Protein AF-A0A7S1NXD8-F1 (afdb_monomer_lite)

Secondary structure (DSSP, 8-state):
-HHHHHHHHHHHHHHHHHHHHHHHHHHHHHHHHHHHHHHHHHHHHHHHHHHHHHHHHHHHHHHHHHHHHHHHHHHHHHHHHHHHHHHHHHHHHSPPPSSTT--S--S-PEETTTTEET-SS-GGG-S-PEEEEEEE-HHHHHHHHHH---GGGS-TT-BTBS-EEEESSHHHHTTT--S--SEEEEEEE---SEEEESS--TT--HHHHHHTT-SEEEE-STT--EEEES-GGGEEEEEEEESS---

Structure (mmCIF, N/CA/C/O backbone):
data_AF-A0A7S1NXD8-F1
#
_entry.id   AF-A0A7S1NXD8-F1
#
loop_
_atom_site.group_PDB
_atom_site.id
_atom_site.type_symbol
_atom_site.label_atom_id
_atom_site.label_alt_id
_atom_site.label_comp_id
_atom_site.label_asym_id
_atom_site.label_entity_id
_atom_site.label_seq_id
_atom_site.pdbx_PDB_ins_code
_atom_site.Cartn_x
_atom_site.Cartn_y
_atom_site.Cartn_z
_atom_site.occupancy
_atom_site.B_iso_or_equiv
_atom_site.auth_seq_id
_atom_site.auth_comp_id
_atom_site.auth_asym_id
_atom_site.auth_atom_id
_atom_site.pdbx_PDB_model_num
ATOM 1 N N . GLY A 1 1 ? -65.903 4.782 116.916 1.00 65.19 1 GLY A N 1
ATOM 2 C CA . GLY A 1 1 ? -64.894 5.791 116.536 1.00 65.19 1 GLY A CA 1
ATOM 3 C C . GLY A 1 1 ? -63.742 5.164 115.777 1.00 65.19 1 GLY A C 1
ATOM 4 O O . GLY A 1 1 ? -63.694 5.280 114.562 1.00 65.19 1 GLY A O 1
ATOM 5 N N . LEU A 1 2 ? -62.854 4.448 116.474 1.00 63.75 2 LEU A N 1
ATOM 6 C CA . LEU A 1 2 ? -61.609 3.914 115.904 1.00 63.75 2 LEU A CA 1
ATOM 7 C C . LEU A 1 2 ? -61.787 2.912 114.746 1.00 63.75 2 LEU A C 1
ATOM 9 O O . LEU A 1 2 ? -61.058 2.988 113.765 1.00 63.75 2 LEU A O 1
ATOM 13 N N . GLN A 1 3 ? -62.764 2.002 114.832 1.00 67.06 3 GLN A N 1
ATOM 14 C CA . GLN A 1 3 ? -63.016 1.008 113.775 1.00 67.06 3 GLN A CA 1
ATOM 15 C C . GLN A 1 3 ? -63.368 1.653 112.427 1.00 67.06 3 GLN A C 1
ATOM 17 O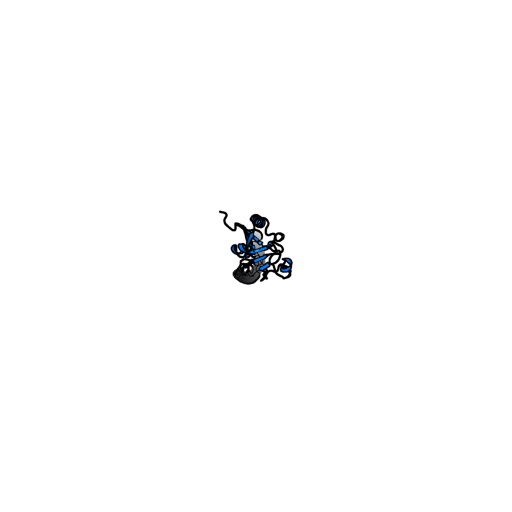 O . GLN A 1 3 ? -62.815 1.257 111.408 1.00 67.06 3 GLN A O 1
ATOM 22 N N . ASN A 1 4 ? -64.202 2.696 112.419 1.00 71.19 4 ASN A N 1
ATOM 23 C CA . ASN A 1 4 ? -64.551 3.402 111.181 1.00 71.19 4 ASN A CA 1
ATOM 24 C C . ASN A 1 4 ? -63.341 4.133 110.581 1.00 71.19 4 ASN A C 1
ATOM 26 O O . ASN A 1 4 ? -63.189 4.166 109.366 1.00 71.19 4 ASN A O 1
ATOM 30 N N . VAL A 1 5 ? -62.444 4.666 111.419 1.00 76.31 5 VAL A N 1
ATOM 31 C CA . VAL A 1 5 ? -61.204 5.307 110.953 1.00 76.31 5 VAL A CA 1
ATOM 32 C C . VAL A 1 5 ? -60.262 4.282 110.319 1.00 76.31 5 VAL A C 1
ATOM 34 O O . VAL A 1 5 ? -59.695 4.556 109.266 1.00 76.31 5 VAL A O 1
ATOM 37 N N . LEU A 1 6 ? -60.119 3.094 110.915 1.00 70.44 6 LEU A N 1
ATOM 38 C CA . LEU A 1 6 ? -59.272 2.026 110.376 1.00 70.44 6 LEU A CA 1
ATOM 39 C C . LEU A 1 6 ? -59.810 1.466 109.053 1.00 70.44 6 LEU A C 1
ATOM 41 O O . LEU A 1 6 ? -59.032 1.285 108.119 1.00 70.44 6 LEU A O 1
ATOM 45 N N . VAL A 1 7 ? -61.126 1.258 108.944 1.00 76.06 7 VAL A N 1
ATOM 46 C CA . VAL A 1 7 ? -61.763 0.794 107.699 1.00 76.06 7 VAL A CA 1
ATOM 47 C C . VAL A 1 7 ? -61.619 1.835 106.587 1.00 76.06 7 VAL A C 1
ATOM 49 O O . VAL A 1 7 ? -61.194 1.484 105.489 1.00 76.06 7 VAL A O 1
ATOM 52 N N . SER A 1 8 ? -61.869 3.120 106.863 1.00 78.12 8 SER A N 1
ATOM 53 C CA . SER A 1 8 ? -61.671 4.182 105.865 1.00 78.12 8 SER A CA 1
ATOM 54 C C . SER A 1 8 ? -60.214 4.299 105.407 1.00 78.12 8 SER A C 1
ATOM 56 O O . SER A 1 8 ? -59.964 4.528 104.227 1.00 78.12 8 SER A O 1
ATOM 58 N N . ARG A 1 9 ? -59.240 4.102 106.305 1.00 75.06 9 ARG A N 1
ATOM 59 C CA . ARG A 1 9 ? -57.810 4.138 105.953 1.00 75.06 9 ARG A CA 1
ATOM 60 C C . ARG A 1 9 ? -57.392 2.930 105.113 1.00 75.06 9 ARG A C 1
ATOM 62 O O . ARG A 1 9 ? -56.646 3.098 104.157 1.00 75.06 9 ARG A O 1
ATOM 69 N N . ALA A 1 10 ? -57.899 1.738 105.429 1.00 70.50 10 ALA A N 1
ATOM 70 C CA . ALA A 1 10 ? -57.655 0.533 104.638 1.00 70.50 10 ALA A CA 1
ATOM 71 C C . ALA A 1 10 ? -58.259 0.639 103.227 1.00 70.50 10 ALA A C 1
ATOM 73 O O . ALA A 1 10 ? -57.609 0.262 102.256 1.00 70.50 10 ALA A O 1
ATOM 74 N N . LEU A 1 11 ? -59.463 1.210 103.102 1.00 78.81 11 LEU A N 1
ATOM 75 C CA . LEU A 1 11 ? -60.098 1.480 101.808 1.00 78.81 11 LEU A CA 1
ATOM 76 C C . LEU A 1 11 ? -59.333 2.525 100.983 1.00 78.81 11 LEU A C 1
ATOM 78 O O . LEU A 1 11 ? -59.185 2.340 99.779 1.00 78.81 11 LEU A O 1
ATOM 82 N N . ALA A 1 12 ? -58.812 3.583 101.612 1.00 75.06 12 ALA A N 1
ATOM 83 C CA . ALA A 1 12 ? -57.986 4.582 100.932 1.00 75.06 12 ALA A CA 1
ATOM 84 C C . ALA A 1 12 ? -56.667 3.983 100.412 1.00 75.06 12 ALA A C 1
ATOM 86 O O . ALA A 1 12 ? -56.329 4.183 99.251 1.00 75.06 12 ALA A O 1
ATOM 87 N N . VAL A 1 13 ? -55.978 3.171 101.224 1.00 72.38 13 VAL A N 1
ATOM 88 C CA . VAL A 1 13 ? -54.748 2.473 100.805 1.00 72.38 13 VAL A CA 1
ATOM 89 C C . VAL A 1 13 ? -55.029 1.476 99.676 1.00 72.38 13 VAL A C 1
ATOM 91 O O . VAL A 1 13 ? -54.261 1.415 98.724 1.00 72.38 13 VAL A O 1
ATOM 94 N N . ALA A 1 14 ? -56.137 0.727 99.741 1.00 71.88 14 ALA A N 1
ATOM 95 C CA . ALA A 1 14 ? -56.536 -0.197 98.675 1.00 71.88 14 ALA A CA 1
ATOM 96 C C . ALA A 1 14 ? -56.917 0.523 97.366 1.00 71.88 14 ALA A C 1
ATOM 98 O O . ALA A 1 14 ? -56.692 -0.001 96.275 1.00 71.88 14 ALA A O 1
ATOM 99 N N . ALA A 1 15 ? -57.498 1.723 97.456 1.00 76.31 15 ALA A N 1
ATOM 100 C CA . ALA A 1 15 ? -57.774 2.563 96.295 1.00 76.31 15 ALA A CA 1
ATOM 101 C C . ALA A 1 15 ? -56.477 3.122 95.686 1.00 76.31 15 ALA A C 1
ATOM 103 O O . ALA A 1 15 ? -56.313 3.059 94.470 1.00 76.31 15 ALA A O 1
ATOM 104 N N . GLU A 1 16 ? -55.539 3.591 96.516 1.00 75.56 16 GLU A N 1
ATOM 105 C CA . GLU A 1 16 ? -54.223 4.072 96.077 1.00 75.56 16 GLU A CA 1
ATOM 106 C C . GLU A 1 16 ? -53.393 2.966 95.409 1.00 75.56 16 GLU A C 1
ATOM 108 O O . GLU A 1 16 ? -52.820 3.203 94.347 1.00 75.56 16 GLU A O 1
ATOM 113 N N . THR A 1 17 ? -53.364 1.741 95.954 1.00 74.44 17 THR A N 1
ATOM 114 C CA . THR A 1 17 ? -52.643 0.618 95.326 1.00 74.44 17 THR A CA 1
ATOM 115 C C . THR A 1 17 ? -53.265 0.191 93.999 1.00 74.44 17 THR A C 1
ATOM 117 O O . THR A 1 17 ? -52.534 -0.014 93.033 1.00 74.44 17 THR A O 1
ATOM 120 N N . ASN A 1 18 ? -54.597 0.121 93.903 1.00 82.94 18 ASN A N 1
ATOM 121 C CA . ASN A 1 18 ? -55.283 -0.145 92.632 1.00 82.94 18 ASN A CA 1
ATOM 122 C C . ASN A 1 18 ? -55.048 0.965 91.598 1.00 82.94 18 ASN A C 1
ATOM 124 O O . ASN A 1 18 ? -54.989 0.700 90.397 1.00 82.94 18 ASN A O 1
ATOM 128 N N . GLN A 1 19 ? -54.939 2.218 92.038 1.00 83.12 19 GLN A N 1
ATOM 129 C CA . GLN A 1 19 ? -54.655 3.339 91.150 1.00 83.12 19 GLN A CA 1
ATOM 130 C C . GLN A 1 19 ? -53.214 3.275 90.621 1.00 83.12 19 GLN A C 1
ATOM 132 O O . GLN A 1 19 ? -53.010 3.406 89.415 1.00 83.12 19 GLN A O 1
ATOM 137 N N . LEU A 1 20 ? -52.242 2.952 91.484 1.00 81.88 20 LEU A N 1
ATOM 138 C CA . LEU A 1 20 ? -50.842 2.744 91.099 1.00 81.88 20 LEU A CA 1
ATOM 139 C C . LEU A 1 20 ? -50.671 1.586 90.098 1.00 81.88 20 LEU A C 1
ATOM 141 O O . LEU A 1 20 ? -49.886 1.689 89.152 1.00 81.88 20 LEU A O 1
ATOM 145 N N . ASP A 1 21 ? -51.415 0.494 90.289 1.00 87.62 21 ASP A N 1
ATOM 146 C CA . ASP A 1 21 ? -51.390 -0.678 89.405 1.00 87.62 21 ASP A CA 1
ATOM 147 C C . ASP A 1 21 ? -51.964 -0.347 88.014 1.00 87.62 21 ASP A C 1
ATOM 149 O O . ASP A 1 21 ? -51.365 -0.658 86.980 1.00 87.62 21 ASP A O 1
ATOM 153 N N . ASN A 1 22 ? -53.066 0.412 87.970 1.00 90.19 22 ASN A N 1
ATOM 154 C CA . ASN A 1 22 ? -53.648 0.903 86.718 1.00 90.19 22 ASN A CA 1
ATOM 155 C C . ASN A 1 22 ? -52.724 1.872 85.964 1.00 90.19 22 ASN A C 1
ATOM 157 O O . ASN A 1 22 ? -52.616 1.789 84.736 1.00 90.19 22 ASN A O 1
ATOM 161 N N . ASP A 1 23 ? -52.048 2.780 86.670 1.00 91.75 23 ASP A N 1
ATOM 162 C CA . ASP A 1 23 ? -51.107 3.718 86.053 1.00 91.75 23 ASP A CA 1
ATOM 163 C C . ASP A 1 23 ? -49.863 2.994 85.518 1.00 91.75 23 ASP A C 1
ATOM 165 O O . ASP A 1 23 ? -49.409 3.278 84.405 1.00 91.75 23 ASP A O 1
ATOM 169 N N . THR A 1 24 ? -49.372 1.988 86.247 1.00 91.62 24 THR A N 1
ATOM 170 C CA . THR A 1 24 ? -48.268 1.125 85.799 1.00 91.62 24 THR A CA 1
ATOM 171 C C . THR A 1 24 ? -48.655 0.338 84.544 1.00 91.62 24 THR A C 1
ATOM 173 O O . THR A 1 24 ? -47.908 0.339 83.562 1.00 91.62 24 THR A O 1
ATOM 176 N N . MET A 1 25 ? -49.847 -0.270 84.515 1.00 91.81 25 MET A N 1
ATOM 177 C CA . MET A 1 25 ? -50.352 -0.953 83.319 1.00 91.81 25 MET A CA 1
ATOM 178 C C . MET A 1 25 ? -50.482 -0.012 82.117 1.00 91.81 25 MET A C 1
ATOM 180 O O . MET A 1 25 ? -50.071 -0.373 81.013 1.00 91.81 25 MET A O 1
ATOM 184 N N . ARG A 1 26 ? -51.018 1.202 82.304 1.00 94.06 26 ARG A N 1
ATOM 185 C CA . ARG A 1 26 ? -51.125 2.201 81.224 1.00 94.06 26 ARG A CA 1
ATOM 186 C C . ARG A 1 26 ? -49.756 2.618 80.696 1.00 94.06 26 ARG A C 1
ATOM 188 O O . ARG A 1 26 ? -49.583 2.733 79.482 1.00 94.06 26 ARG A O 1
ATOM 195 N N . ALA A 1 27 ? -48.779 2.821 81.581 1.00 93.19 27 ALA A N 1
ATOM 196 C CA . ALA A 1 27 ? -47.413 3.156 81.193 1.00 93.19 27 ALA A CA 1
ATOM 197 C C . ALA A 1 27 ? -46.766 2.033 80.366 1.00 93.19 27 ALA A C 1
ATOM 199 O O . ALA A 1 27 ? -46.180 2.307 79.316 1.00 93.19 27 ALA A O 1
ATOM 200 N N . LEU A 1 28 ? -46.934 0.775 80.786 1.00 93.06 28 LEU A N 1
ATOM 201 C CA . LEU A 1 28 ? -46.461 -0.398 80.046 1.00 93.06 28 LEU A CA 1
ATOM 202 C C . LEU A 1 28 ? -47.149 -0.536 78.681 1.00 93.06 28 LEU A C 1
ATOM 204 O O . LEU A 1 28 ? -46.469 -0.746 77.678 1.00 93.06 28 LEU A O 1
ATOM 208 N N . GLN A 1 29 ? -48.472 -0.355 78.609 1.00 94.31 29 GLN A N 1
ATOM 209 C CA . GLN A 1 29 ? -49.211 -0.364 77.340 1.00 94.31 29 GLN A CA 1
ATOM 210 C C . GLN A 1 29 ? -48.705 0.718 76.379 1.00 94.31 29 GLN A C 1
ATOM 212 O O . GLN A 1 29 ? -48.497 0.446 75.197 1.00 94.31 29 GLN A O 1
ATOM 217 N N . LEU A 1 30 ? -48.459 1.934 76.873 1.00 95.06 30 LEU A N 1
ATOM 218 C CA . LEU A 1 30 ? -47.928 3.023 76.056 1.00 95.06 30 LEU A CA 1
ATOM 219 C C . LEU A 1 30 ? -46.493 2.747 75.584 1.00 95.06 30 LEU A C 1
ATOM 221 O O . LEU A 1 30 ? -46.162 3.050 74.437 1.00 95.06 30 LEU A O 1
ATOM 225 N N . ALA A 1 31 ? -45.641 2.183 76.443 1.00 93.50 31 ALA A N 1
ATOM 226 C CA . ALA A 1 31 ? -44.281 1.792 76.079 1.00 93.50 31 ALA A CA 1
ATOM 227 C C . ALA A 1 31 ? -44.285 0.715 74.983 1.00 93.50 31 ALA A C 1
ATOM 229 O O . ALA A 1 31 ? -43.616 0.885 73.964 1.00 93.50 31 ALA A O 1
ATOM 230 N N . LEU A 1 32 ? -45.118 -0.320 75.138 1.00 93.81 32 LEU A N 1
ATOM 231 C CA . LEU A 1 32 ? -45.276 -1.388 74.152 1.00 93.81 32 LEU A CA 1
ATOM 232 C C . LEU A 1 32 ? -45.797 -0.857 72.809 1.00 93.81 32 LEU A C 1
ATOM 234 O O . LEU A 1 32 ? -45.310 -1.261 71.755 1.00 93.81 32 LEU A O 1
ATOM 238 N N . LEU A 1 33 ? -46.751 0.082 72.822 1.00 94.62 33 LEU A N 1
ATOM 239 C CA . LEU A 1 33 ? -47.236 0.733 71.600 1.00 94.62 33 LEU A CA 1
ATOM 240 C C . LEU A 1 33 ? -46.134 1.538 70.903 1.00 94.62 33 LEU A C 1
ATOM 242 O O . LEU A 1 33 ? -45.983 1.423 69.688 1.00 94.62 33 LEU A O 1
ATOM 246 N N . LYS A 1 34 ? -45.337 2.310 71.653 1.00 95.38 34 LYS A N 1
ATOM 247 C CA . LYS A 1 34 ? -44.200 3.067 71.099 1.00 95.38 34 LYS A CA 1
ATOM 248 C C . LYS A 1 34 ? -43.147 2.145 70.488 1.00 95.38 34 LYS A C 1
ATOM 250 O O . LYS A 1 34 ? -42.648 2.427 69.400 1.00 95.38 34 LYS A O 1
ATOM 255 N N . GLU A 1 35 ? -42.827 1.044 71.161 1.00 95.44 35 GLU A N 1
ATOM 256 C CA . GLU A 1 35 ? -41.887 0.045 70.655 1.00 95.44 35 GLU A CA 1
ATOM 257 C C . GLU A 1 35 ? -42.429 -0.640 69.394 1.00 95.44 35 GLU A C 1
ATOM 259 O O . GLU A 1 35 ? -41.738 -0.716 68.380 1.00 95.44 35 GLU A O 1
ATOM 264 N N . HIS A 1 36 ? -43.704 -1.037 69.398 1.00 93.19 36 HIS A N 1
ATOM 265 C CA . HIS A 1 36 ? -44.366 -1.613 68.231 1.00 93.19 36 HIS A CA 1
ATOM 266 C C . HIS A 1 36 ? -44.411 -0.635 67.044 1.00 93.19 36 HIS A C 1
ATOM 268 O O . HIS A 1 36 ? -44.157 -1.027 65.905 1.00 93.19 36 HIS A O 1
ATOM 274 N N . GLU A 1 37 ? -44.683 0.651 67.275 1.00 96.12 37 GLU A N 1
ATOM 275 C CA . GLU A 1 37 ? -44.600 1.680 66.234 1.00 96.12 37 GLU A CA 1
ATOM 276 C C . GLU A 1 37 ? -43.176 1.857 65.700 1.00 96.12 37 GLU A C 1
ATOM 278 O O . GLU A 1 37 ? -42.998 1.981 64.486 1.00 96.12 37 GLU A O 1
ATOM 283 N N . SER A 1 38 ? -42.171 1.835 66.579 1.00 95.75 38 SER A N 1
ATOM 284 C CA . SER A 1 38 ? -40.756 1.881 66.201 1.00 95.75 38 SER A CA 1
ATOM 285 C C . SER A 1 38 ? -40.381 0.694 65.310 1.00 95.75 38 SER A C 1
ATOM 287 O O . SER A 1 38 ? -39.890 0.888 64.196 1.00 95.75 38 SER A O 1
ATOM 289 N N . HIS A 1 39 ? -40.727 -0.530 65.722 1.00 94.44 39 HIS A N 1
ATOM 290 C CA . HIS A 1 39 ? -40.519 -1.735 64.919 1.00 94.44 39 HIS A CA 1
ATOM 291 C C . HIS A 1 39 ? -41.248 -1.658 63.578 1.00 94.44 39 HIS A C 1
ATOM 293 O O . HIS A 1 39 ? -40.660 -1.955 62.541 1.00 94.44 39 HIS A O 1
ATOM 299 N N . ARG A 1 40 ? -42.496 -1.170 63.541 1.00 96.31 40 ARG A N 1
ATOM 300 C CA . ARG A 1 40 ? -43.216 -0.972 62.272 1.00 96.31 40 ARG A CA 1
ATOM 301 C C . ARG A 1 40 ? -42.514 0.023 61.351 1.00 96.31 40 ARG A C 1
ATOM 303 O O . ARG A 1 40 ? -42.515 -0.197 60.140 1.00 96.31 40 ARG A O 1
ATOM 310 N N . ARG A 1 41 ? -41.929 1.103 61.882 1.00 97.69 41 ARG A N 1
ATOM 311 C CA . ARG A 1 41 ? -41.121 2.045 61.085 1.00 97.69 41 ARG A CA 1
ATOM 312 C C . ARG A 1 41 ? -39.870 1.361 60.541 1.00 97.69 41 ARG A C 1
ATOM 314 O O . ARG A 1 41 ? -39.625 1.456 59.343 1.00 97.69 41 ARG A O 1
ATOM 321 N N . GLN A 1 42 ? -39.152 0.610 61.374 1.00 97.56 42 GLN A N 1
ATOM 322 C CA . GLN A 1 42 ? -37.964 -0.134 60.955 1.00 97.56 42 GLN A CA 1
ATOM 323 C C . GLN A 1 42 ? -38.286 -1.185 59.881 1.00 97.56 42 GLN A C 1
ATOM 325 O O . GLN A 1 42 ? -37.575 -1.279 58.886 1.00 97.56 42 GLN A O 1
ATOM 330 N N . CYS A 1 43 ? -39.396 -1.918 60.011 1.00 96.56 43 CYS A N 1
ATOM 331 C CA . CYS A 1 43 ? -39.843 -2.869 58.991 1.00 96.56 43 CYS A CA 1
ATOM 332 C C . CYS A 1 43 ? -40.167 -2.186 57.655 1.00 96.56 43 CYS A C 1
ATOM 334 O O . CYS A 1 43 ? -39.842 -2.732 56.600 1.00 96.56 43 CYS A O 1
ATOM 336 N N . ARG A 1 44 ? -40.794 -1.000 57.674 1.00 98.00 44 ARG A N 1
ATOM 337 C CA . ARG A 1 44 ? -41.066 -0.227 56.447 1.00 98.00 44 ARG A CA 1
ATOM 338 C C . ARG A 1 44 ? -39.778 0.251 55.790 1.00 98.00 44 ARG A C 1
ATOM 340 O O . ARG A 1 44 ? -39.654 0.128 54.577 1.00 98.00 44 ARG A O 1
ATOM 347 N N . GLU A 1 45 ? -38.834 0.746 56.585 1.00 98.25 45 GLU A N 1
ATOM 348 C CA . GLU A 1 45 ? -37.534 1.201 56.095 1.00 98.25 45 GLU A CA 1
ATOM 349 C C . GLU A 1 45 ? -36.753 0.052 55.449 1.00 98.25 45 GLU A C 1
ATOM 351 O O . GLU A 1 45 ? -36.361 0.149 54.290 1.00 98.25 45 GLU A O 1
ATOM 356 N N . LEU A 1 46 ? -36.629 -1.088 56.135 1.00 98.00 46 LEU A N 1
ATOM 357 C CA . LEU A 1 46 ? -35.967 -2.275 55.586 1.00 98.00 46 LEU A CA 1
ATOM 358 C C . LEU A 1 46 ? -36.665 -2.804 54.326 1.00 98.00 46 LEU A C 1
ATOM 360 O O . LEU A 1 46 ? -35.996 -3.225 53.387 1.00 98.00 46 LEU A O 1
ATOM 364 N N . SER A 1 47 ? -38.000 -2.750 54.269 1.00 98.06 47 SER A N 1
ATOM 365 C CA . SER A 1 47 ? -38.748 -3.138 53.064 1.00 98.06 47 SER A CA 1
ATOM 366 C C . SER A 1 47 ? -38.458 -2.196 51.892 1.00 98.06 47 SER A C 1
ATOM 368 O O . SER A 1 47 ? -38.265 -2.656 50.770 1.00 98.06 47 SER A O 1
ATOM 370 N N . SER A 1 48 ? -38.379 -0.886 52.148 1.00 98.31 48 SER A N 1
ATOM 371 C CA . SER A 1 48 ? -38.001 0.118 51.147 1.00 98.31 48 SER A CA 1
ATOM 372 C C . SER A 1 48 ? -36.578 -0.114 50.629 1.00 98.31 48 SER A C 1
ATOM 374 O O . SER A 1 48 ? -36.355 -0.161 49.418 1.00 98.31 48 SER A O 1
ATOM 376 N N . GLN A 1 49 ? -35.627 -0.346 51.538 1.00 98.31 49 GLN A N 1
ATOM 377 C CA . GLN A 1 49 ? -34.234 -0.647 51.200 1.00 98.31 49 GLN A CA 1
ATOM 378 C C . GLN A 1 49 ? -34.108 -1.939 50.386 1.00 98.31 49 GLN A C 1
ATOM 380 O O . GLN A 1 49 ? -33.377 -1.970 49.398 1.00 98.31 49 GLN A O 1
ATOM 385 N N . LEU A 1 50 ? -34.855 -2.987 50.746 1.00 98.44 50 LEU A N 1
ATOM 386 C CA . LEU A 1 50 ? -34.875 -4.246 50.004 1.00 98.44 50 LEU A CA 1
ATOM 387 C C . LEU A 1 50 ? -35.397 -4.054 48.575 1.00 98.44 50 LEU A C 1
ATOM 389 O O . LEU A 1 50 ? -34.811 -4.577 47.630 1.00 98.44 50 LEU A O 1
ATOM 393 N N . GLU A 1 51 ? -36.469 -3.285 48.391 1.00 98.50 51 GLU A N 1
ATOM 394 C CA . GLU A 1 51 ? -36.995 -2.994 47.054 1.00 98.50 51 GLU A CA 1
ATOM 395 C C . GLU A 1 51 ? -36.033 -2.134 46.225 1.00 98.50 51 GLU A C 1
ATOM 397 O O . GLU A 1 51 ? -35.869 -2.368 45.025 1.00 98.50 51 GLU A O 1
ATOM 402 N N . GLN A 1 52 ? -35.334 -1.180 46.844 1.00 98.56 52 GLN A N 1
ATOM 403 C CA . GLN A 1 52 ? -34.281 -0.417 46.170 1.00 98.56 52 GLN A CA 1
ATOM 404 C C . GLN A 1 52 ? -33.102 -1.312 45.759 1.00 98.56 52 GLN A C 1
ATOM 406 O O . GLN A 1 52 ? -32.602 -1.191 44.636 1.00 98.56 52 GLN A O 1
ATOM 411 N N . ALA A 1 53 ? -32.687 -2.235 46.629 1.00 98.19 53 ALA A N 1
ATOM 412 C CA . ALA A 1 53 ? -31.627 -3.194 46.343 1.00 98.19 53 ALA A CA 1
ATOM 413 C C . ALA A 1 53 ? -31.998 -4.095 45.157 1.00 98.19 53 ALA A C 1
ATOM 415 O O . ALA A 1 53 ? -31.222 -4.181 44.211 1.00 98.19 53 ALA A O 1
ATOM 416 N N . LYS A 1 54 ? -33.218 -4.650 45.127 1.00 98.50 54 LYS A N 1
ATOM 417 C CA . LYS A 1 54 ? -33.718 -5.457 43.996 1.00 98.50 54 LYS A CA 1
ATOM 418 C C . LYS A 1 54 ? -33.741 -4.689 42.675 1.00 98.50 54 LYS A C 1
ATOM 420 O O . LYS A 1 54 ? -33.409 -5.236 41.627 1.00 98.50 54 LYS A O 1
ATOM 425 N N . ARG A 1 55 ? -34.132 -3.408 42.697 1.00 98.62 55 ARG A N 1
ATOM 426 C CA . ARG A 1 55 ? -34.088 -2.552 41.495 1.00 98.62 55 ARG A CA 1
ATOM 427 C C . ARG A 1 55 ? -32.661 -2.352 41.000 1.00 98.62 55 ARG A C 1
ATOM 429 O O . ARG A 1 55 ? -32.432 -2.348 39.796 1.00 98.62 55 ARG A O 1
ATOM 436 N N . THR A 1 56 ? -31.725 -2.187 41.930 1.00 98.38 56 THR A N 1
ATOM 437 C CA . THR A 1 56 ? -30.306 -1.997 41.617 1.00 98.38 56 THR A CA 1
ATOM 438 C C . THR A 1 56 ? -29.696 -3.282 41.068 1.00 98.38 56 THR A C 1
ATOM 440 O O . THR A 1 56 ? -29.017 -3.236 40.051 1.00 98.38 56 THR A O 1
ATOM 443 N N . GLU A 1 57 ? -29.994 -4.424 41.685 1.00 98.62 57 GLU A N 1
ATOM 444 C CA . GLU A 1 57 ? -29.593 -5.753 41.216 1.00 98.62 57 GLU A CA 1
ATOM 445 C C . GLU A 1 57 ? -30.073 -5.998 39.783 1.00 98.62 57 GLU A C 1
ATOM 447 O O . GLU A 1 57 ? -29.257 -6.257 38.903 1.00 98.62 57 GLU A O 1
ATOM 452 N N . LYS A 1 58 ? -31.367 -5.779 39.514 1.00 98.56 58 LYS A N 1
ATOM 453 C CA . LYS A 1 58 ? -31.918 -5.901 38.160 1.00 98.56 58 LYS A CA 1
ATOM 454 C C . LYS A 1 58 ? -31.205 -4.988 37.157 1.00 98.56 58 LYS A C 1
ATOM 456 O O . LYS A 1 58 ? -30.881 -5.420 36.058 1.00 98.56 58 LYS A O 1
ATOM 461 N N . HIS A 1 59 ? -30.947 -3.734 37.529 1.00 98.44 59 HIS A N 1
ATOM 462 C CA . HIS A 1 59 ? -30.246 -2.798 36.651 1.00 98.44 59 HIS A CA 1
ATOM 463 C C . HIS A 1 59 ? -28.817 -3.261 36.327 1.00 98.44 59 HIS A C 1
ATOM 465 O O . HIS A 1 59 ? -28.378 -3.145 35.184 1.00 98.44 59 HIS A O 1
ATOM 471 N N . LEU A 1 60 ? -28.099 -3.806 37.312 1.00 98.56 60 LEU A N 1
ATOM 472 C CA . LEU A 1 60 ?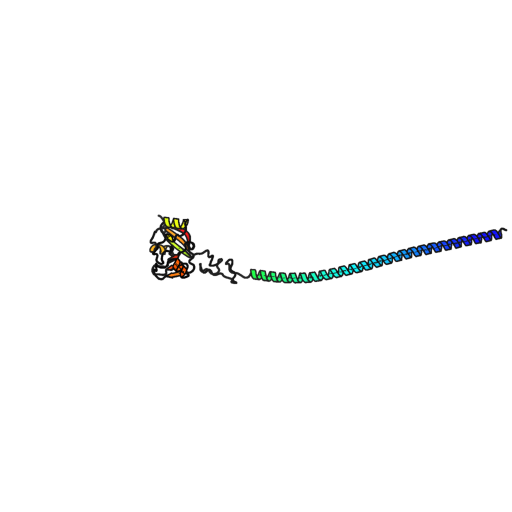 -26.760 -4.359 37.109 1.00 98.56 60 LEU A CA 1
ATOM 473 C C . LEU A 1 60 ? -26.788 -5.605 36.216 1.00 98.56 60 LEU A C 1
ATOM 475 O O . LEU A 1 60 ? -25.915 -5.744 35.360 1.00 98.56 60 LEU A O 1
ATOM 479 N N . ASP A 1 61 ? -27.789 -6.471 36.366 1.00 98.44 61 ASP A N 1
ATOM 480 C CA . ASP A 1 61 ? -27.979 -7.634 35.494 1.00 98.44 61 ASP A CA 1
ATOM 481 C C . ASP A 1 61 ? -28.240 -7.225 34.039 1.00 98.44 61 ASP A C 1
ATOM 483 O O . ASP A 1 61 ? -27.614 -7.775 33.127 1.00 98.44 61 ASP A O 1
ATOM 487 N N . ASP A 1 62 ? -29.090 -6.216 33.821 1.00 98.25 62 ASP A N 1
ATOM 488 C CA . ASP A 1 62 ? -29.350 -5.649 32.494 1.00 98.25 62 ASP A CA 1
ATOM 489 C C . ASP A 1 62 ? -28.044 -5.089 31.884 1.00 98.25 62 ASP A C 1
ATOM 491 O O . ASP A 1 62 ? -27.677 -5.420 30.755 1.00 98.25 62 ASP A O 1
ATOM 495 N N . MET A 1 63 ? -27.257 -4.332 32.661 1.00 98.62 63 MET A N 1
ATOM 496 C CA . MET A 1 63 ? -25.949 -3.830 32.213 1.00 98.62 63 MET A CA 1
ATOM 497 C C . MET A 1 63 ? -24.962 -4.959 31.875 1.00 98.62 63 MET A C 1
ATOM 499 O O . MET A 1 63 ? -24.219 -4.869 30.892 1.00 98.62 63 MET A O 1
ATOM 503 N N . LEU A 1 64 ? -24.916 -6.024 32.682 1.00 98.69 64 LEU A N 1
ATOM 504 C CA . LEU A 1 64 ? -24.059 -7.185 32.432 1.00 98.69 64 LEU A CA 1
ATOM 505 C C . LEU A 1 64 ? -24.464 -7.919 31.151 1.00 98.69 64 LEU A C 1
ATOM 507 O O . LEU A 1 64 ? -23.587 -8.397 30.424 1.00 98.69 64 LEU A O 1
ATOM 511 N N . HIS A 1 65 ? -25.762 -7.998 30.859 1.00 98.38 65 HIS A N 1
ATOM 512 C CA . HIS A 1 65 ? -26.268 -8.544 29.605 1.00 98.38 65 HIS A CA 1
ATOM 513 C C . HIS A 1 65 ? -25.769 -7.725 28.404 1.00 98.38 65 HIS A C 1
ATOM 515 O O . HIS A 1 65 ? -25.105 -8.279 27.523 1.00 98.38 65 HIS A O 1
ATOM 521 N N . ASP A 1 66 ? -25.934 -6.401 28.441 1.00 98.19 66 ASP A N 1
ATOM 522 C CA . ASP A 1 66 ? -25.470 -5.487 27.385 1.00 98.19 66 ASP A CA 1
ATOM 523 C C . ASP A 1 66 ? -23.949 -5.547 27.171 1.00 98.19 66 ASP A C 1
ATOM 525 O O . ASP A 1 66 ? -23.437 -5.432 26.052 1.00 98.19 66 ASP A O 1
ATOM 529 N N . HIS A 1 67 ? -23.175 -5.702 28.248 1.00 98.44 67 HIS A N 1
ATOM 530 C CA . HIS A 1 67 ? -21.727 -5.881 28.151 1.00 98.44 67 HIS A CA 1
ATOM 531 C C . HIS A 1 67 ? -21.346 -7.207 27.481 1.00 98.44 67 HIS A C 1
ATOM 533 O O . HIS A 1 67 ? -20.400 -7.235 26.690 1.00 98.44 67 HIS A O 1
ATOM 539 N N . ARG A 1 68 ? -22.078 -8.295 27.753 1.00 98.50 68 ARG A N 1
ATOM 540 C CA . ARG A 1 68 ? -21.847 -9.599 27.108 1.00 98.50 68 ARG A CA 1
ATOM 541 C C . ARG A 1 68 ? -22.149 -9.556 25.616 1.00 98.50 68 ARG A C 1
ATOM 543 O O . ARG A 1 68 ? -21.409 -10.163 24.844 1.00 98.50 68 ARG A O 1
ATOM 550 N N . ASP A 1 69 ? -23.191 -8.848 25.201 1.00 98.06 69 ASP A N 1
ATOM 551 C CA . ASP A 1 69 ? -23.530 -8.742 23.782 1.00 98.06 69 ASP A CA 1
ATOM 552 C C . ASP A 1 69 ? -22.522 -7.884 23.014 1.00 98.06 69 ASP A C 1
ATOM 554 O O . ASP A 1 69 ? -22.008 -8.328 21.983 1.00 98.06 69 ASP A O 1
ATOM 558 N N . ARG A 1 70 ? -22.086 -6.754 23.587 1.00 98.38 70 ARG A N 1
ATOM 559 C CA . ARG A 1 70 ? -20.965 -5.973 23.030 1.00 98.38 70 ARG A CA 1
ATOM 560 C C . ARG A 1 70 ? -19.674 -6.787 22.916 1.00 98.38 70 ARG A C 1
ATOM 562 O O . ARG A 1 70 ? -18.949 -6.659 21.932 1.00 98.38 70 ARG A O 1
ATOM 569 N N . ASP A 1 71 ? -19.369 -7.650 23.887 1.00 98.44 71 ASP A N 1
ATOM 570 C CA . ASP A 1 71 ? -18.198 -8.535 23.814 1.00 98.44 71 ASP A CA 1
ATOM 571 C C . ASP A 1 71 ? -18.304 -9.551 22.660 1.00 98.44 71 ASP A C 1
ATOM 573 O O . ASP A 1 71 ? -17.323 -9.790 21.949 1.00 98.44 71 ASP A O 1
ATOM 577 N N . LYS A 1 72 ? -19.497 -10.106 22.401 1.00 98.31 72 LYS A N 1
ATOM 578 C CA . LYS A 1 72 ? -19.730 -10.987 21.240 1.00 98.31 72 LYS A CA 1
ATOM 579 C C . LYS A 1 72 ? -19.507 -10.251 19.916 1.00 98.31 72 LYS A C 1
ATOM 581 O O . LYS A 1 72 ? -18.826 -10.790 19.037 1.00 98.31 72 LYS A O 1
ATOM 586 N N . GLU A 1 73 ? -20.032 -9.036 19.777 1.00 98.38 73 GLU A N 1
ATOM 587 C CA . GLU A 1 73 ? -19.851 -8.199 18.581 1.00 98.38 73 GLU A CA 1
ATOM 588 C C . GLU A 1 73 ? -18.379 -7.826 18.364 1.00 98.38 73 GLU A C 1
ATOM 590 O O . GLU A 1 73 ? -17.835 -7.982 17.264 1.00 98.38 73 GLU A O 1
ATOM 595 N N . ASN A 1 74 ? -17.684 -7.428 19.431 1.00 98.25 74 ASN A N 1
ATOM 596 C CA . ASN A 1 74 ? -16.255 -7.132 19.387 1.00 98.25 74 ASN A CA 1
ATOM 597 C C . ASN A 1 74 ? -15.439 -8.362 18.970 1.00 98.25 74 ASN A C 1
ATOM 599 O O . ASN A 1 74 ? -14.570 -8.267 18.101 1.00 98.25 74 ASN A O 1
ATOM 603 N N . LYS A 1 75 ? -15.746 -9.548 19.511 1.00 98.62 75 LYS A N 1
ATOM 604 C CA . LYS A 1 75 ? -15.103 -10.810 19.108 1.00 98.62 75 LYS A CA 1
ATOM 605 C C . LYS A 1 75 ? -15.343 -11.143 17.636 1.00 98.62 75 LYS A C 1
ATOM 607 O O . LYS A 1 75 ? -14.432 -11.635 16.966 1.00 98.62 75 LYS A O 1
ATOM 612 N N . ALA A 1 76 ? -16.539 -10.888 17.106 1.00 98.06 76 ALA A N 1
ATOM 613 C CA . ALA A 1 76 ? -16.821 -11.053 15.680 1.00 98.06 76 ALA A CA 1
ATOM 614 C C . ALA A 1 76 ? -15.982 -10.087 14.823 1.00 98.06 76 ALA A C 1
ATOM 616 O O . ALA A 1 76 ? -15.340 -10.518 13.862 1.00 98.06 76 ALA A O 1
ATOM 617 N N . THR A 1 77 ? -15.898 -8.821 15.231 1.00 98.25 77 THR A N 1
ATOM 618 C CA . THR A 1 77 ? -15.096 -7.790 14.558 1.00 98.25 77 THR A CA 1
ATOM 619 C C . THR A 1 77 ? -13.606 -8.139 14.554 1.00 98.25 77 THR A C 1
ATOM 621 O O . THR A 1 77 ? -12.966 -8.107 13.503 1.00 98.25 77 THR A O 1
ATOM 624 N N . ILE A 1 78 ? -13.055 -8.569 15.694 1.00 98.50 78 ILE A N 1
ATOM 625 C CA . ILE A 1 78 ? -11.652 -9.000 15.810 1.00 98.50 78 ILE A CA 1
ATOM 626 C C . ILE A 1 78 ? -11.353 -10.170 14.864 1.00 98.50 78 ILE A C 1
ATOM 628 O O . ILE A 1 78 ? -10.308 -10.176 14.212 1.00 98.50 78 ILE A O 1
ATOM 632 N N . ARG A 1 79 ? -12.259 -11.152 14.747 1.00 98.38 79 ARG A N 1
ATOM 633 C CA . ARG A 1 79 ? -12.095 -12.269 13.798 1.00 98.38 79 ARG A CA 1
ATOM 634 C C . ARG A 1 79 ? -12.051 -11.788 12.344 1.00 98.38 79 ARG A C 1
ATOM 636 O O . ARG A 1 79 ? -11.166 -12.210 11.606 1.00 98.38 79 ARG A O 1
ATOM 643 N N . SER A 1 80 ? -12.945 -10.877 11.959 1.00 98.06 80 SER A N 1
ATOM 644 C CA . SER A 1 80 ? -12.971 -10.286 10.611 1.00 98.06 80 SER A CA 1
ATOM 645 C C . SER A 1 80 ? -11.678 -9.525 10.286 1.00 98.06 80 SER A C 1
ATOM 647 O O . SER A 1 80 ? -11.058 -9.749 9.245 1.00 98.06 80 SER A O 1
ATOM 649 N N . LEU A 1 81 ? -11.204 -8.687 11.214 1.00 98.12 81 LEU A N 1
ATOM 650 C CA . LEU A 1 81 ? -9.957 -7.936 11.039 1.00 98.12 81 LEU A CA 1
ATOM 651 C C . LEU A 1 81 ? -8.739 -8.855 10.889 1.00 98.12 81 LEU A C 1
ATOM 653 O O . LEU A 1 81 ? -7.896 -8.607 10.030 1.00 98.12 81 LEU A O 1
ATOM 657 N N . ARG A 1 82 ? -8.663 -9.944 11.664 1.00 98.25 82 ARG A N 1
ATOM 658 C CA . ARG A 1 82 ? -7.588 -10.942 11.532 1.00 98.25 82 ARG A CA 1
ATOM 659 C C . ARG A 1 82 ? -7.571 -11.606 10.150 1.00 98.25 82 ARG A C 1
ATOM 661 O O . ARG A 1 82 ? -6.489 -11.766 9.595 1.00 98.25 82 ARG A O 1
ATOM 668 N N . SER A 1 83 ? -8.736 -11.929 9.577 1.00 97.31 83 SER A N 1
ATOM 669 C CA . SER A 1 83 ? -8.826 -12.468 8.205 1.00 97.31 83 SER A CA 1
ATOM 670 C C . SER A 1 83 ? -8.246 -11.492 7.181 1.00 97.31 83 SER A C 1
ATOM 672 O O . SER A 1 83 ? -7.377 -11.857 6.394 1.00 97.31 83 SER A O 1
ATOM 674 N N . ARG A 1 84 ? -8.644 -10.215 7.257 1.00 97.69 84 ARG A N 1
ATOM 675 C CA . ARG A 1 84 ? -8.157 -9.168 6.343 1.00 97.69 84 ARG A CA 1
ATOM 676 C C . ARG A 1 84 ? -6.653 -8.938 6.461 1.00 97.69 84 ARG A C 1
ATOM 678 O O . ARG A 1 84 ? -5.990 -8.736 5.450 1.00 97.69 84 ARG A O 1
ATOM 685 N N . ILE A 1 85 ? -6.107 -8.965 7.680 1.00 96.81 85 ILE A N 1
ATOM 686 C CA . ILE A 1 85 ? -4.655 -8.866 7.892 1.00 96.81 85 ILE A CA 1
ATOM 687 C C . ILE A 1 85 ? -3.944 -10.032 7.197 1.00 96.81 85 ILE A C 1
ATOM 689 O O . ILE A 1 85 ? -2.997 -9.794 6.453 1.00 96.81 85 ILE A O 1
ATOM 693 N N . SER A 1 86 ? -4.437 -11.263 7.359 1.00 96.38 86 SER A N 1
ATOM 694 C CA . SER A 1 86 ? -3.859 -12.442 6.700 1.00 96.38 86 SER A CA 1
ATOM 695 C C . SER A 1 8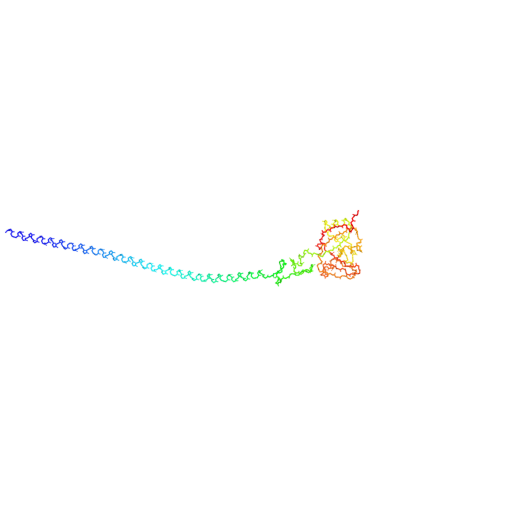6 ? -3.885 -12.334 5.171 1.00 96.38 86 SER A C 1
ATOM 697 O O . SER A 1 86 ? -2.902 -12.673 4.516 1.00 96.38 86 SER A O 1
ATOM 699 N N . GLU A 1 87 ? -4.983 -11.848 4.588 1.00 95.38 87 GLU A N 1
ATOM 700 C CA . GLU A 1 87 ? -5.102 -11.634 3.138 1.00 95.38 87 GLU A CA 1
ATOM 701 C C . GLU A 1 87 ? -4.096 -10.593 2.626 1.00 95.38 87 GLU A C 1
ATOM 703 O O . GLU A 1 87 ? -3.463 -10.789 1.586 1.00 95.38 87 GLU A O 1
ATOM 708 N N . LEU A 1 88 ? -3.913 -9.498 3.369 1.00 93.44 88 LEU A N 1
ATOM 709 C CA . LEU A 1 88 ? -2.950 -8.449 3.033 1.00 93.44 88 LEU A CA 1
ATOM 710 C C . LEU A 1 88 ? -1.501 -8.933 3.156 1.00 93.44 88 LEU A C 1
ATOM 712 O O . LEU A 1 88 ? -0.669 -8.601 2.310 1.00 93.44 88 LEU A O 1
ATOM 716 N N . GLU A 1 89 ? -1.188 -9.720 4.185 1.00 94.06 89 GLU A N 1
ATOM 717 C CA . GLU A 1 89 ? 0.134 -10.325 4.351 1.00 94.06 89 GLU A CA 1
ATOM 718 C C . GLU A 1 89 ? 0.459 -11.287 3.209 1.00 94.06 89 GLU A C 1
ATOM 720 O O . GLU A 1 89 ? 1.556 -11.223 2.651 1.00 94.06 89 GLU A O 1
ATOM 725 N N . GLU A 1 90 ? -0.498 -12.121 2.800 1.00 91.00 90 GLU A N 1
ATOM 726 C CA . GLU A 1 90 ? -0.323 -13.029 1.667 1.00 91.00 90 GLU A CA 1
ATOM 727 C C . GLU A 1 90 ? -0.141 -12.255 0.354 1.00 91.00 90 GLU A C 1
ATOM 729 O O . GLU A 1 90 ? 0.780 -12.529 -0.415 1.00 91.00 90 GLU A O 1
ATOM 734 N N . ALA A 1 91 ? -0.941 -11.210 0.122 1.00 84.12 91 ALA A N 1
ATOM 735 C CA . ALA A 1 91 ? -0.787 -10.336 -1.040 1.00 84.12 91 ALA A CA 1
ATOM 736 C C . ALA A 1 91 ? 0.579 -9.628 -1.083 1.00 84.12 91 ALA A C 1
ATOM 738 O O . ALA A 1 91 ? 1.102 -9.373 -2.170 1.00 84.12 91 ALA A O 1
ATOM 739 N N . ARG A 1 92 ? 1.169 -9.327 0.082 1.00 85.00 92 ARG A N 1
ATOM 740 C CA . ARG A 1 92 ? 2.517 -8.754 0.205 1.00 85.00 92 ARG A CA 1
ATOM 741 C C . ARG A 1 92 ? 3.622 -9.790 -0.021 1.00 85.00 92 ARG A C 1
ATOM 743 O O . ARG A 1 92 ? 4.690 -9.422 -0.501 1.00 85.00 92 ARG A O 1
ATOM 750 N N . ARG A 1 93 ? 3.386 -11.058 0.330 1.00 85.44 93 ARG A N 1
ATOM 751 C CA . ARG A 1 93 ? 4.324 -12.170 0.089 1.00 85.44 93 ARG A CA 1
ATOM 752 C C . ARG A 1 93 ? 4.367 -12.606 -1.369 1.00 85.44 93 ARG A C 1
ATOM 754 O O . ARG A 1 93 ? 5.386 -13.151 -1.789 1.00 85.44 93 ARG A O 1
ATOM 761 N N . ARG A 1 94 ? 3.299 -12.373 -2.140 1.00 82.25 94 ARG A N 1
ATOM 762 C CA . ARG A 1 94 ? 3.286 -12.681 -3.575 1.00 82.25 94 ARG A CA 1
ATOM 763 C C . ARG A 1 94 ? 4.444 -11.951 -4.267 1.00 82.25 94 ARG A C 1
ATOM 765 O O . ARG A 1 94 ? 4.501 -10.721 -4.196 1.00 82.25 94 ARG A O 1
ATOM 772 N N . PRO A 1 95 ? 5.368 -12.678 -4.921 1.00 82.94 95 PRO A N 1
ATOM 773 C CA . PRO A 1 95 ? 6.500 -12.061 -5.590 1.00 82.94 95 PRO A CA 1
ATOM 774 C C . PRO A 1 95 ? 5.986 -11.137 -6.693 1.00 82.94 95 PRO A C 1
ATOM 776 O O . PRO A 1 95 ? 5.352 -11.580 -7.647 1.00 82.94 95 PRO A O 1
ATOM 779 N N . ARG A 1 96 ? 6.252 -9.841 -6.547 1.00 88.44 96 ARG A N 1
ATOM 780 C CA . ARG A 1 96 ? 6.051 -8.846 -7.601 1.00 88.44 96 ARG A CA 1
ATOM 781 C C . ARG A 1 96 ? 7.377 -8.583 -8.287 1.00 88.44 96 ARG A C 1
ATOM 783 O O . ARG A 1 96 ? 8.437 -8.755 -7.685 1.00 88.44 96 ARG A O 1
ATOM 790 N N . CYS A 1 97 ? 7.316 -8.140 -9.534 1.00 92.62 97 CYS A N 1
ATOM 791 C CA . CYS A 1 97 ? 8.519 -7.755 -10.248 1.00 92.62 97 CYS A CA 1
ATOM 792 C C . CYS A 1 97 ? 9.283 -6.649 -9.510 1.00 92.62 97 CYS A C 1
ATOM 794 O O . CYS A 1 97 ? 8.691 -5.812 -8.825 1.00 92.62 97 CYS A O 1
ATOM 796 N N . LYS A 1 98 ? 10.599 -6.624 -9.704 1.00 91.44 98 LYS A N 1
ATOM 797 C CA . LYS A 1 98 ? 11.509 -5.693 -9.025 1.00 91.44 98 LYS A CA 1
ATOM 798 C C . LYS A 1 98 ? 11.375 -4.242 -9.494 1.00 91.44 98 LYS A C 1
ATOM 800 O O . LYS A 1 98 ? 11.848 -3.343 -8.807 1.00 91.44 98 LYS A O 1
ATOM 805 N N . ALA A 1 99 ? 10.765 -4.003 -10.656 1.00 92.31 99 ALA A N 1
ATOM 806 C CA . ALA A 1 99 ? 10.670 -2.666 -11.225 1.00 92.31 99 ALA A CA 1
ATOM 807 C C . ALA A 1 99 ? 9.755 -1.751 -10.385 1.00 92.31 99 ALA A C 1
ATOM 809 O O . ALA A 1 99 ? 8.574 -2.073 -10.208 1.00 92.31 99 ALA A O 1
ATOM 810 N N . PRO A 1 100 ? 10.251 -0.587 -9.921 1.00 90.06 100 PRO A N 1
ATOM 811 C CA . PRO A 1 100 ? 9.455 0.359 -9.158 1.00 90.06 100 PRO A CA 1
ATOM 812 C C . PRO A 1 100 ? 8.302 0.891 -10.011 1.00 90.06 100 PRO A C 1
ATOM 814 O O . PRO A 1 100 ? 8.425 1.057 -11.232 1.00 90.06 100 PRO A O 1
ATOM 817 N N . ASP A 1 101 ? 7.176 1.161 -9.353 1.00 88.81 101 ASP A N 1
ATOM 818 C CA . ASP A 1 101 ? 5.956 1.688 -9.972 1.00 88.81 101 ASP A CA 1
ATOM 819 C C . ASP A 1 101 ? 5.378 0.779 -11.081 1.00 88.81 101 ASP A C 1
ATOM 821 O O . ASP A 1 101 ? 4.732 1.250 -12.024 1.00 88.81 101 ASP A O 1
ATOM 825 N N . CYS A 1 102 ? 5.647 -0.532 -11.033 1.00 90.31 102 CYS A N 1
ATOM 826 C CA . CYS A 1 102 ? 5.005 -1.491 -11.923 1.00 90.31 102 CYS A CA 1
ATOM 827 C C . CYS A 1 102 ? 3.656 -1.939 -11.343 1.00 90.31 102 CYS A C 1
ATOM 829 O O . CYS A 1 102 ? 3.592 -2.646 -10.343 1.00 90.31 102 CYS A O 1
ATOM 831 N N . GLU A 1 103 ? 2.568 -1.528 -11.991 1.00 90.19 103 GLU A N 1
ATOM 832 C CA . GLU A 1 103 ? 1.194 -1.841 -11.565 1.00 90.19 103 GLU A CA 1
ATOM 833 C C . GLU A 1 103 ? 0.693 -3.205 -12.059 1.00 90.19 103 GLU A C 1
ATOM 835 O O . GLU A 1 103 ? -0.378 -3.660 -11.664 1.00 90.19 103 GLU A O 1
ATOM 840 N N . ARG A 1 104 ? 1.443 -3.856 -12.953 1.00 88.19 104 ARG A N 1
ATOM 841 C CA . ARG A 1 104 ? 1.039 -5.133 -13.543 1.00 88.19 104 ARG A CA 1
ATOM 842 C C . ARG A 1 104 ? 1.353 -6.282 -12.589 1.00 88.19 104 ARG A C 1
ATOM 844 O O . ARG A 1 104 ? 2.405 -6.301 -11.957 1.00 88.19 104 ARG A O 1
ATOM 851 N N . ASP A 1 105 ? 0.454 -7.259 -12.540 1.00 88.06 105 ASP A N 1
ATOM 852 C CA . ASP A 1 105 ? 0.640 -8.470 -11.743 1.00 88.06 105 ASP A CA 1
ATOM 853 C C . ASP A 1 105 ? 1.511 -9.478 -12.502 1.00 88.06 105 ASP A C 1
ATOM 855 O O . ASP A 1 105 ? 1.036 -10.243 -13.342 1.00 88.06 105 ASP A O 1
ATOM 859 N N . HIS A 1 106 ? 2.820 -9.408 -12.275 1.00 89.12 106 HIS A N 1
ATOM 860 C CA . HIS A 1 106 ? 3.785 -10.373 -12.785 1.00 89.12 106 HIS A CA 1
ATOM 861 C C . HIS A 1 106 ? 5.016 -10.446 -11.876 1.00 89.12 106 HIS A C 1
ATOM 863 O O . HIS A 1 106 ? 5.365 -9.492 -11.178 1.00 89.12 106 HIS A O 1
ATOM 869 N N . THR A 1 107 ? 5.706 -11.584 -11.914 1.00 93.12 107 THR A N 1
ATOM 870 C CA . THR A 1 107 ? 6.850 -11.879 -11.037 1.00 93.12 107 THR A CA 1
ATOM 871 C C . THR A 1 107 ? 8.178 -11.340 -11.566 1.00 93.12 107 THR A C 1
ATOM 873 O O . THR A 1 107 ? 9.084 -11.092 -10.782 1.00 93.12 107 THR A O 1
ATOM 876 N N . VAL A 1 108 ? 8.289 -11.112 -12.879 1.00 92.19 108 VAL A N 1
ATOM 877 C CA . VAL A 1 108 ? 9.524 -10.679 -13.558 1.00 92.19 108 VAL A CA 1
ATOM 878 C C . VAL A 1 108 ? 9.267 -9.462 -14.435 1.00 92.19 108 VAL A C 1
ATOM 880 O O . VAL A 1 108 ? 8.249 -9.409 -15.119 1.00 92.19 108 VAL A O 1
ATOM 883 N N . HIS A 1 109 ? 10.159 -8.469 -14.432 1.00 93.75 109 HIS A N 1
ATOM 884 C CA . HIS A 1 109 ? 10.052 -7.313 -15.334 1.00 93.75 109 HIS A CA 1
ATOM 885 C C . HIS A 1 109 ? 11.005 -7.463 -16.519 1.00 93.75 109 HIS A C 1
ATOM 887 O O . HIS A 1 109 ? 12.174 -7.776 -16.331 1.00 93.75 109 HIS A O 1
ATOM 893 N N . TYR A 1 110 ? 10.550 -7.195 -17.739 1.00 92.06 110 TYR A N 1
ATOM 894 C CA . TYR A 1 110 ? 11.420 -7.187 -18.917 1.00 92.06 110 TYR A CA 1
ATOM 895 C C . TYR A 1 110 ? 11.731 -5.750 -19.342 1.00 92.06 110 TYR A C 1
ATOM 897 O O . TYR A 1 110 ? 10.817 -4.939 -19.527 1.00 92.06 110 TYR A O 1
ATOM 905 N N . CYS A 1 111 ? 13.015 -5.432 -19.513 1.00 87.88 111 CYS A N 1
ATOM 906 C CA . CYS A 1 111 ? 13.443 -4.135 -20.023 1.00 87.88 111 CYS A CA 1
ATOM 907 C C . CYS A 1 111 ? 13.817 -4.223 -21.506 1.00 87.88 111 CYS A C 1
ATOM 909 O O . CYS A 1 111 ? 14.792 -4.869 -21.871 1.00 87.88 111 CYS A O 1
ATOM 911 N N . LYS A 1 112 ? 13.082 -3.513 -22.369 1.00 82.12 112 LYS A N 1
ATOM 912 C CA . LYS A 1 112 ? 13.336 -3.498 -23.820 1.00 82.12 112 LYS A CA 1
ATOM 913 C C . LYS A 1 112 ? 14.580 -2.697 -24.223 1.00 82.12 112 LYS A C 1
ATOM 915 O O . LYS A 1 112 ? 15.066 -2.882 -25.329 1.00 82.12 112 LYS A O 1
ATOM 920 N N . GLU A 1 113 ? 15.055 -1.790 -23.366 1.00 77.94 113 GLU A N 1
ATOM 921 C CA . GLU A 1 113 ? 16.217 -0.945 -23.679 1.00 77.94 113 GLU A CA 1
ATOM 922 C C . GLU A 1 113 ? 17.535 -1.700 -23.459 1.00 77.94 113 GLU A C 1
ATOM 924 O O . GLU A 1 113 ? 18.451 -1.569 -24.262 1.00 77.94 113 GLU A O 1
ATOM 929 N N . CYS A 1 114 ? 17.626 -2.517 -22.401 1.00 77.06 114 CYS A N 1
ATOM 930 C CA . CYS A 1 114 ? 18.824 -3.305 -22.087 1.00 77.06 114 CYS A CA 1
ATOM 931 C C . CYS A 1 114 ? 18.673 -4.811 -22.346 1.00 77.06 114 CYS A C 1
ATOM 933 O O . CYS A 1 114 ? 19.638 -5.553 -22.192 1.00 77.06 114 CYS A O 1
ATOM 935 N N . ASN A 1 115 ? 17.483 -5.257 -22.764 1.00 77.44 115 ASN A N 1
ATOM 936 C CA . ASN A 1 115 ? 17.149 -6.653 -23.057 1.00 77.44 115 ASN A CA 1
ATOM 937 C C . ASN A 1 115 ? 17.334 -7.614 -21.859 1.00 77.44 115 ASN A C 1
ATOM 939 O O . ASN A 1 115 ? 17.539 -8.815 -22.034 1.00 77.44 115 ASN A O 1
ATOM 943 N N . THR A 1 116 ? 17.261 -7.094 -20.629 1.00 78.69 116 THR A N 1
ATOM 944 C CA . THR A 1 116 ? 17.402 -7.887 -19.400 1.00 78.69 116 THR A CA 1
ATOM 945 C C . THR A 1 116 ? 16.048 -8.429 -18.944 1.00 78.69 116 THR A C 1
ATOM 947 O O . THR A 1 116 ? 15.054 -7.701 -18.855 1.00 78.69 116 THR A O 1
ATOM 950 N N . THR A 1 117 ? 16.022 -9.719 -18.605 1.00 86.50 117 THR A N 1
ATOM 951 C CA . THR A 1 117 ? 14.878 -10.368 -17.949 1.00 86.50 117 THR A CA 1
ATOM 952 C C . THR A 1 117 ? 14.996 -10.197 -16.436 1.00 86.50 117 THR A C 1
ATOM 954 O O . THR A 1 117 ? 16.088 -10.309 -15.890 1.00 86.50 117 THR A O 1
ATOM 957 N N . ASP A 1 118 ? 13.878 -9.917 -15.769 1.00 91.00 118 ASP A N 1
ATOM 958 C CA . ASP A 1 118 ? 13.796 -9.601 -14.335 1.00 91.00 118 ASP A CA 1
ATOM 959 C C . ASP A 1 118 ? 14.556 -8.328 -13.909 1.00 91.00 118 ASP A C 1
ATOM 961 O O . ASP A 1 118 ? 15.257 -8.277 -12.899 1.00 91.00 118 ASP A O 1
ATOM 965 N N . SER A 1 119 ? 14.407 -7.271 -14.709 1.00 88.94 119 SER A N 1
ATOM 966 C CA . SER A 1 119 ? 14.952 -5.947 -14.410 1.00 88.94 119 SER A CA 1
ATOM 967 C C . SER A 1 119 ? 14.307 -5.310 -13.176 1.00 88.94 119 SER A C 1
ATOM 969 O O . SER A 1 119 ? 13.108 -5.423 -12.928 1.00 88.94 119 SER A O 1
ATOM 971 N N . ASP A 1 120 ? 15.106 -4.546 -12.445 1.00 92.12 120 ASP A N 1
ATOM 972 C CA . ASP A 1 120 ? 14.704 -3.707 -11.312 1.00 92.12 120 ASP A CA 1
ATOM 973 C C . ASP A 1 120 ? 14.270 -2.294 -11.728 1.00 92.12 120 ASP A C 1
ATOM 975 O O . ASP A 1 120 ? 14.089 -1.409 -10.899 1.00 92.12 120 ASP A O 1
ATOM 979 N N . HIS A 1 121 ? 14.084 -2.065 -13.025 1.00 87.81 121 HIS A N 1
ATOM 980 C CA . HIS A 1 121 ? 13.730 -0.773 -13.590 1.00 87.81 121 HIS A CA 1
ATOM 981 C C . HIS A 1 121 ? 12.736 -0.935 -14.733 1.00 87.81 121 HIS A C 1
ATOM 983 O O . HIS A 1 121 ? 12.679 -1.960 -15.416 1.00 87.81 121 HIS A O 1
ATOM 989 N N . ARG A 1 122 ? 11.968 0.127 -14.986 1.00 89.06 122 ARG A N 1
ATOM 990 C CA . ARG A 1 122 ? 11.126 0.214 -16.180 1.00 89.06 122 ARG A CA 1
ATOM 991 C C . ARG A 1 122 ? 11.982 0.562 -17.387 1.00 89.06 122 ARG A C 1
ATOM 993 O O . ARG A 1 122 ? 12.905 1.363 -17.278 1.00 89.06 122 ARG A O 1
ATOM 1000 N N . SER A 1 123 ? 11.588 0.076 -18.561 1.00 85.44 123 SER A N 1
ATOM 1001 C CA . SER A 1 123 ? 12.239 0.437 -19.832 1.00 85.44 123 SER A CA 1
ATOM 1002 C C . SER A 1 123 ? 12.387 1.954 -20.026 1.00 85.44 123 SER A C 1
ATOM 1004 O O . SER A 1 123 ? 13.421 2.428 -20.472 1.00 85.44 123 SER A O 1
ATOM 1006 N N . SER A 1 124 ? 11.386 2.744 -19.623 1.00 80.06 124 SER A N 1
ATOM 1007 C CA . SER A 1 124 ? 11.422 4.213 -19.720 1.00 80.06 124 SER A CA 1
ATOM 1008 C C . SER A 1 124 ? 12.460 4.888 -18.815 1.00 80.06 124 SER A C 1
ATOM 1010 O O . SER A 1 124 ? 12.837 6.030 -19.069 1.00 80.06 124 SER A O 1
ATOM 1012 N N . LYS A 1 125 ? 12.907 4.199 -17.763 1.00 80.31 125 LYS A N 1
ATOM 1013 C CA . LYS A 1 125 ? 13.900 4.657 -16.786 1.00 80.31 125 LYS A CA 1
ATOM 1014 C C . LYS A 1 125 ? 15.111 3.714 -16.762 1.00 80.31 125 LYS A C 1
ATOM 1016 O O . LYS A 1 125 ? 15.730 3.551 -15.717 1.00 80.31 125 LYS A O 1
ATOM 1021 N N . CYS A 1 126 ? 15.415 3.057 -17.885 1.00 81.56 126 CYS A N 1
ATOM 1022 C CA . CYS A 1 126 ? 16.535 2.129 -17.955 1.00 81.56 126 CYS A CA 1
ATOM 1023 C C . CYS A 1 126 ? 17.854 2.862 -17.656 1.00 81.56 126 CYS A C 1
ATOM 1025 O O . CYS A 1 126 ? 18.177 3.810 -18.378 1.00 81.56 126 CYS A O 1
ATOM 1027 N N . PRO A 1 127 ? 18.618 2.452 -16.623 1.00 75.75 127 PRO A N 1
ATOM 1028 C CA . PRO A 1 127 ? 19.925 3.039 -16.336 1.00 75.75 127 PRO A CA 1
ATOM 1029 C C . PRO A 1 127 ? 20.986 2.579 -17.346 1.00 75.75 127 PRO A C 1
ATOM 1031 O O . PRO A 1 127 ? 22.026 3.216 -17.494 1.00 75.75 127 PRO A O 1
ATOM 1034 N N . HIS A 1 128 ? 20.714 1.487 -18.065 1.00 70.69 128 HIS A N 1
ATOM 1035 C CA . HIS A 1 128 ? 21.603 0.913 -19.063 1.00 70.69 128 HIS A CA 1
ATOM 1036 C C . HIS A 1 128 ? 21.176 1.375 -20.463 1.00 70.69 128 HIS A C 1
ATOM 1038 O O . HIS A 1 128 ? 20.200 0.881 -21.028 1.00 70.69 128 HIS A O 1
ATOM 1044 N N . GLY A 1 129 ? 21.894 2.353 -21.014 1.00 79.31 129 GLY A N 1
ATOM 1045 C CA . GLY A 1 129 ? 21.908 2.593 -22.455 1.00 79.31 129 GLY A CA 1
ATOM 1046 C C . GLY A 1 129 ? 22.877 1.631 -23.142 1.00 79.31 129 GLY A C 1
ATOM 1047 O O . GLY A 1 129 ? 23.721 1.006 -22.498 1.00 79.31 129 GLY A O 1
ATOM 1048 N N . LEU A 1 130 ? 22.763 1.514 -24.459 1.00 87.38 130 LEU A N 1
ATOM 1049 C CA . LEU A 1 130 ? 23.712 0.773 -25.276 1.00 87.38 130 LEU A CA 1
ATOM 1050 C C . LEU A 1 130 ? 25.093 1.430 -25.174 1.00 87.38 130 LEU A C 1
ATOM 1052 O O . LEU A 1 130 ? 25.217 2.628 -25.435 1.00 87.38 130 LEU A O 1
ATOM 1056 N N . ILE A 1 131 ? 26.117 0.654 -24.816 1.00 91.62 131 ILE A N 1
ATOM 1057 C CA . ILE A 1 131 ? 27.494 1.150 -24.807 1.00 91.62 131 ILE A CA 1
ATOM 1058 C C . ILE A 1 131 ? 28.009 1.219 -26.239 1.00 91.62 131 ILE A C 1
ATOM 1060 O O . ILE A 1 131 ? 28.016 0.217 -26.953 1.00 91.62 131 ILE A O 1
ATOM 1064 N N . VAL A 1 132 ? 28.421 2.413 -26.649 1.00 94.06 132 VAL A N 1
ATOM 1065 C CA . VAL A 1 132 ? 28.951 2.692 -27.983 1.00 94.06 132 VAL A CA 1
ATOM 1066 C C . VAL A 1 132 ? 30.203 3.552 -27.888 1.00 94.06 132 VAL A C 1
ATOM 1068 O O . VAL A 1 132 ? 30.447 4.231 -26.886 1.00 94.06 132 VAL A O 1
ATOM 1071 N N . TYR A 1 133 ? 30.988 3.546 -28.957 1.00 94.69 133 TYR A N 1
ATOM 1072 C CA . TYR A 1 133 ? 32.291 4.193 -29.011 1.00 94.69 133 TYR A CA 1
ATOM 1073 C C . TYR A 1 133 ? 32.339 5.195 -30.155 1.00 94.69 133 TYR A C 1
ATOM 1075 O O . TYR A 1 133 ? 31.937 4.898 -31.278 1.00 94.69 133 TYR A O 1
ATOM 1083 N N . HIS A 1 134 ? 32.846 6.389 -29.882 1.00 94.75 134 HIS A N 1
ATOM 1084 C CA . HIS A 1 134 ? 33.089 7.404 -30.897 1.00 94.75 134 HIS A CA 1
ATOM 1085 C C . HIS A 1 134 ? 34.548 7.834 -30.842 1.00 94.75 134 HIS A C 1
ATOM 1087 O O . HIS A 1 134 ? 35.035 8.244 -29.788 1.00 94.75 134 HIS A O 1
ATOM 1093 N N . GLN A 1 135 ? 35.242 7.754 -31.973 1.00 93.88 135 GLN A N 1
ATOM 1094 C CA . GLN A 1 135 ? 36.617 8.221 -32.074 1.00 93.88 135 GLN A CA 1
ATOM 1095 C C . GLN A 1 135 ? 36.663 9.628 -32.650 1.00 93.88 135 GLN A C 1
ATOM 1097 O O . GLN A 1 135 ? 35.999 9.931 -33.640 1.00 93.88 135 GLN A O 1
ATOM 1102 N N . THR A 1 136 ? 37.442 10.488 -32.005 1.00 93.00 136 THR A N 1
ATOM 1103 C CA . THR A 1 136 ? 37.537 11.909 -32.336 1.00 93.00 136 THR A CA 1
ATOM 1104 C C . THR A 1 136 ? 38.888 12.488 -31.894 1.00 93.00 136 THR A C 1
ATOM 1106 O O . THR A 1 136 ? 39.765 11.754 -31.428 1.00 93.00 136 THR A O 1
ATOM 1109 N N . SER A 1 137 ? 39.088 13.798 -32.067 1.00 92.62 137 SER A N 1
ATOM 1110 C CA . SER A 1 137 ? 40.284 14.496 -31.575 1.00 92.62 137 SER A CA 1
ATOM 1111 C C . SER A 1 137 ? 40.274 14.628 -30.046 1.00 92.62 137 SER A C 1
ATOM 1113 O O . SER A 1 137 ? 39.228 14.516 -29.400 1.00 92.62 137 SER A O 1
ATOM 1115 N N . LYS A 1 138 ? 41.429 14.925 -29.443 1.00 93.81 138 LYS A N 1
ATOM 1116 C CA . LYS A 1 138 ? 41.538 15.143 -27.991 1.00 93.81 138 LYS A CA 1
ATOM 1117 C C . LYS A 1 138 ? 40.618 16.267 -27.507 1.00 93.81 138 LYS A C 1
ATOM 1119 O O . LYS A 1 138 ? 39.932 16.112 -26.499 1.00 93.81 138 LYS A O 1
ATOM 1124 N N . GLU A 1 139 ? 40.587 17.371 -28.243 1.00 93.81 139 GLU A N 1
ATOM 1125 C CA . GLU A 1 139 ? 39.827 18.586 -27.932 1.00 93.81 139 GLU A CA 1
ATOM 1126 C C . GLU A 1 139 ? 38.323 18.314 -28.017 1.00 93.81 139 GLU A C 1
ATOM 1128 O O . GLU A 1 139 ? 37.554 18.721 -27.146 1.00 93.81 139 GLU A O 1
ATOM 1133 N N . SER A 1 140 ? 37.907 17.563 -29.039 1.00 92.94 140 SER A N 1
ATOM 1134 C CA . SER A 1 140 ? 36.512 17.163 -29.218 1.00 92.94 140 SER A CA 1
ATOM 1135 C C . SER A 1 140 ? 36.069 16.201 -28.117 1.00 92.94 140 SER A C 1
ATOM 1137 O O . SER A 1 140 ? 35.013 16.407 -27.527 1.00 92.94 140 SER A O 1
ATOM 1139 N N . ALA A 1 141 ? 36.903 15.216 -27.760 1.00 94.19 141 ALA A N 1
ATOM 1140 C CA . ALA A 1 141 ? 36.623 14.300 -26.655 1.00 94.19 141 ALA A CA 1
ATOM 1141 C C . ALA A 1 141 ? 36.484 15.047 -25.317 1.00 94.19 141 ALA A C 1
ATOM 1143 O O . ALA A 1 141 ? 35.553 14.784 -24.555 1.00 94.19 141 ALA A O 1
ATOM 1144 N N . GLN A 1 142 ? 37.370 16.013 -25.046 1.00 95.12 142 GLN A N 1
ATOM 1145 C CA . GLN A 1 142 ? 37.285 16.890 -23.872 1.00 95.12 142 GLN A CA 1
ATOM 1146 C C . GLN A 1 142 ? 36.011 17.741 -23.874 1.00 95.12 142 GLN A C 1
ATOM 1148 O O . GLN A 1 142 ? 35.360 17.877 -22.838 1.00 95.12 142 GLN A O 1
ATOM 1153 N N . SER A 1 143 ? 35.626 18.297 -25.026 1.00 94.62 143 SER A N 1
ATOM 1154 C CA . SER A 1 143 ? 34.375 19.049 -25.145 1.00 94.62 143 SER A CA 1
ATOM 1155 C C . SER A 1 143 ? 33.158 18.159 -24.907 1.00 94.62 143 SER A C 1
ATOM 1157 O O . SER A 1 143 ? 32.239 18.591 -24.219 1.00 94.62 143 SER A O 1
ATOM 1159 N N . SER A 1 144 ? 33.136 16.936 -25.444 1.00 94.12 144 SER A N 1
ATOM 1160 C CA . SER A 1 144 ? 32.028 15.998 -25.242 1.00 94.12 144 SER A CA 1
ATOM 1161 C C . SER A 1 144 ? 31.867 15.599 -23.778 1.00 94.12 144 SER A C 1
ATOM 1163 O O . SER A 1 144 ? 30.746 15.543 -23.284 1.00 94.12 144 SER A O 1
ATOM 1165 N N . GLU A 1 145 ? 32.971 15.369 -23.068 1.00 94.19 145 GLU A N 1
ATOM 1166 C CA . GLU A 1 145 ? 32.956 15.097 -21.626 1.00 94.19 145 GLU A CA 1
ATOM 1167 C C . GLU A 1 145 ? 32.424 16.296 -20.825 1.00 94.19 145 GLU A C 1
ATOM 1169 O O . GLU A 1 145 ? 31.581 16.127 -19.949 1.00 94.19 145 GLU A O 1
ATOM 1174 N N . LYS A 1 146 ? 32.874 17.517 -21.146 1.00 94.62 146 LYS A N 1
ATOM 1175 C CA . LYS A 1 146 ? 32.502 18.726 -20.396 1.00 94.62 146 LYS A CA 1
ATOM 1176 C C . LYS A 1 146 ? 31.086 19.224 -20.699 1.00 94.62 146 LYS A C 1
ATOM 1178 O O . LYS A 1 146 ? 30.396 19.691 -19.799 1.00 94.62 146 LYS A O 1
ATOM 1183 N N . ASN A 1 147 ? 30.682 19.178 -21.965 1.00 94.75 147 ASN A N 1
ATOM 1184 C CA . ASN A 1 147 ? 29.491 19.867 -22.469 1.00 94.75 147 ASN A CA 1
ATOM 1185 C C . ASN A 1 147 ? 28.413 18.905 -22.997 1.00 94.75 147 ASN A C 1
ATOM 1187 O O . ASN A 1 147 ? 27.335 19.354 -23.381 1.00 94.75 147 ASN A O 1
ATOM 1191 N N . GLY A 1 148 ? 28.686 17.599 -23.037 1.00 93.31 148 GLY A N 1
ATOM 1192 C CA . GLY A 1 148 ? 27.836 16.616 -23.704 1.00 93.31 148 GLY A CA 1
ATOM 1193 C C . GLY A 1 148 ? 28.010 16.601 -25.227 1.00 93.31 148 GLY A C 1
ATOM 1194 O O . GLY A 1 148 ? 28.882 17.261 -25.798 1.00 93.31 148 GLY A O 1
ATOM 1195 N N . ILE A 1 149 ? 27.179 15.804 -25.902 1.00 94.75 149 ILE A N 1
ATOM 1196 C CA . ILE A 1 149 ? 27.189 15.695 -27.365 1.00 94.75 149 ILE A CA 1
ATOM 1197 C C . ILE A 1 149 ? 26.520 16.915 -28.002 1.00 94.75 149 ILE A C 1
ATOM 1199 O O . ILE A 1 149 ? 25.455 17.345 -27.574 1.00 94.75 149 ILE A O 1
ATOM 1203 N N . ASP A 1 150 ? 27.133 17.444 -29.060 1.00 93.12 150 ASP A N 1
ATOM 1204 C CA . ASP A 1 150 ? 26.644 18.600 -29.809 1.00 93.12 150 ASP A CA 1
ATOM 1205 C C . ASP A 1 150 ? 26.412 18.210 -31.275 1.00 93.12 150 ASP A C 1
ATOM 1207 O O . ASP A 1 150 ? 27.338 18.198 -32.087 1.00 93.12 150 ASP A O 1
ATOM 1211 N N . ILE A 1 151 ? 25.160 17.872 -31.607 1.00 92.69 151 ILE A N 1
ATOM 1212 C CA . ILE A 1 151 ? 24.764 17.436 -32.957 1.00 92.69 151 ILE A CA 1
ATOM 1213 C C . ILE A 1 151 ? 25.000 18.538 -33.998 1.00 92.69 151 ILE A C 1
ATOM 1215 O O . ILE A 1 151 ? 25.296 18.233 -35.152 1.00 92.69 151 ILE A O 1
ATOM 1219 N N . SER A 1 152 ? 24.930 19.817 -33.605 1.00 90.25 152 SER A N 1
ATOM 1220 C CA . SER A 1 152 ? 25.107 20.941 -34.536 1.00 90.25 152 SER A CA 1
ATOM 1221 C C . SER A 1 152 ? 26.523 21.009 -35.118 1.00 90.25 152 SER A C 1
ATOM 1223 O O . SER A 1 152 ? 26.715 21.501 -36.229 1.00 90.25 152 SER A O 1
ATOM 1225 N N . LYS A 1 153 ? 27.505 20.452 -34.398 1.00 88.62 153 LYS A N 1
ATOM 1226 C CA . LYS A 1 153 ? 28.904 20.333 -34.833 1.00 88.62 153 LYS A CA 1
ATOM 1227 C C . LYS A 1 153 ? 29.188 19.041 -35.596 1.00 88.62 153 LYS A C 1
ATOM 1229 O O . LYS A 1 153 ? 30.284 18.880 -36.133 1.00 88.62 153 LYS A O 1
ATOM 1234 N N . CYS A 1 154 ? 28.233 18.113 -35.653 1.00 88.44 154 CYS A N 1
ATOM 1235 C CA . CYS A 1 154 ? 28.359 16.915 -36.472 1.00 88.44 154 CYS A CA 1
ATOM 1236 C C . CYS A 1 154 ? 28.220 17.261 -37.960 1.00 88.44 154 CYS A C 1
ATOM 1238 O O . CYS A 1 154 ? 27.575 18.239 -38.344 1.00 88.44 154 CYS A O 1
ATOM 1240 N N . ARG A 1 155 ? 28.825 16.436 -38.818 1.00 84.44 155 ARG A N 1
ATOM 1241 C CA . ARG A 1 155 ? 28.803 16.636 -40.273 1.00 84.44 155 ARG A CA 1
ATOM 1242 C C . ARG A 1 155 ? 27.377 16.568 -40.815 1.00 84.44 155 ARG A C 1
ATOM 1244 O O . ARG A 1 155 ? 26.659 15.618 -40.523 1.00 84.44 155 ARG A O 1
ATOM 1251 N N . ALA A 1 156 ? 27.016 17.529 -41.666 1.00 84.19 156 ALA A N 1
ATOM 1252 C CA . ALA A 1 156 ? 25.682 17.603 -42.261 1.00 84.19 156 ALA A CA 1
ATOM 1253 C C . ALA A 1 156 ? 25.366 16.421 -43.201 1.00 84.19 156 ALA A C 1
ATOM 1255 O O . ALA A 1 156 ? 24.265 15.882 -43.167 1.00 84.19 156 ALA A O 1
ATOM 1256 N N . ASN A 1 157 ? 26.356 15.966 -43.977 1.00 84.25 157 ASN A N 1
ATOM 1257 C CA . ASN A 1 157 ? 26.204 14.891 -44.968 1.00 84.25 157 ASN A CA 1
ATOM 1258 C C . ASN A 1 157 ? 26.660 13.522 -44.435 1.00 84.25 157 ASN A C 1
ATOM 1260 O O . ASN A 1 157 ? 27.363 12.779 -45.120 1.00 84.25 157 ASN A O 1
ATOM 1264 N N . GLY A 1 158 ? 26.307 13.194 -43.190 1.00 85.50 158 GLY A N 1
ATOM 1265 C CA . GLY A 1 158 ? 26.508 11.846 -42.655 1.00 85.50 158 GLY A CA 1
ATOM 1266 C C . GLY A 1 158 ? 25.657 10.802 -43.390 1.00 85.50 158 GLY A C 1
ATOM 1267 O O . GLY A 1 158 ? 24.721 11.145 -44.112 1.00 85.50 158 GLY A O 1
ATOM 1268 N N . TYR A 1 159 ? 25.978 9.518 -43.217 1.00 88.62 159 TYR A N 1
ATOM 1269 C CA . TYR A 1 159 ? 25.334 8.387 -43.910 1.00 88.62 159 TYR A CA 1
ATOM 1270 C C . TYR A 1 159 ? 23.801 8.339 -43.734 1.00 88.62 159 TYR A C 1
ATOM 1272 O O . TYR A 1 159 ? 23.089 7.881 -44.618 1.00 88.62 159 TYR A O 1
ATOM 1280 N N . ALA A 1 160 ? 23.313 8.858 -42.611 1.00 92.56 160 ALA A N 1
ATOM 1281 C CA . ALA A 1 160 ? 21.919 9.108 -42.269 1.00 92.56 160 ALA A CA 1
ATOM 1282 C C . ALA A 1 160 ? 21.751 10.582 -41.836 1.00 92.56 160 ALA A C 1
ATOM 1284 O O . ALA A 1 160 ? 21.312 10.873 -40.726 1.00 92.56 160 ALA A O 1
ATOM 1285 N N . GLY A 1 161 ? 22.226 11.525 -42.654 1.00 92.81 161 GLY A N 1
ATOM 1286 C CA . GLY A 1 161 ? 22.140 12.967 -42.390 1.00 92.81 161 GLY A CA 1
ATOM 1287 C C . GLY A 1 161 ? 22.976 13.457 -41.196 1.00 92.81 161 GLY A C 1
ATOM 1288 O O . GLY A 1 161 ? 23.920 12.795 -40.746 1.00 92.81 161 GLY A O 1
ATOM 1289 N N . GLN A 1 162 ? 22.641 14.647 -40.686 1.00 94.00 162 GLN A N 1
ATOM 1290 C CA . GLN A 1 162 ? 23.338 15.278 -39.560 1.00 94.00 162 GLN A CA 1
ATOM 1291 C C . GLN A 1 162 ? 22.945 14.630 -38.226 1.00 94.00 162 GLN A C 1
ATOM 1293 O O . GLN A 1 162 ? 21.911 14.954 -37.645 1.00 94.00 162 GLN A O 1
ATOM 1298 N N . GLY A 1 163 ? 23.790 13.731 -37.733 1.00 94.12 163 GLY A N 1
ATOM 1299 C CA . GLY A 1 163 ? 23.613 13.035 -36.460 1.00 94.12 163 GLY A CA 1
ATOM 1300 C C . GLY A 1 163 ? 24.952 12.709 -35.804 1.00 94.12 163 GLY A C 1
ATOM 1301 O O . GLY A 1 163 ? 26.013 12.911 -36.399 1.00 94.12 163 GLY A O 1
ATOM 1302 N N . PHE A 1 164 ? 24.906 12.202 -34.575 1.00 94.94 164 PHE A N 1
ATOM 1303 C CA . PHE A 1 164 ? 26.085 11.682 -33.890 1.00 94.94 164 PHE A CA 1
ATOM 1304 C C . PHE A 1 164 ? 26.208 10.184 -34.147 1.00 94.94 164 PHE A C 1
ATOM 1306 O O . PHE A 1 164 ? 25.297 9.431 -33.809 1.00 94.94 164 PHE A O 1
ATOM 1313 N N . TYR A 1 165 ? 27.334 9.782 -34.735 1.00 94.00 165 TYR A N 1
ATOM 1314 C CA . TYR A 1 165 ? 27.616 8.415 -35.167 1.00 94.00 165 TYR A CA 1
ATOM 1315 C C . TYR A 1 165 ? 28.545 7.743 -34.168 1.00 94.00 165 TYR A C 1
ATOM 1317 O O . TYR A 1 165 ? 29.607 8.281 -33.852 1.00 94.00 165 TYR A O 1
ATOM 1325 N N . ALA A 1 166 ? 28.174 6.561 -33.700 1.00 94.69 166 ALA A N 1
ATOM 1326 C CA . ALA A 1 166 ? 28.998 5.754 -32.818 1.00 94.69 166 ALA A CA 1
ATOM 1327 C C . ALA A 1 166 ? 29.048 4.299 -33.294 1.00 94.69 166 ALA A C 1
ATOM 1329 O O . ALA A 1 166 ? 28.148 3.811 -33.978 1.00 94.69 166 ALA A O 1
ATOM 1330 N N . ALA A 1 167 ? 30.116 3.608 -32.927 1.00 93.56 167 ALA A N 1
ATOM 1331 C CA . ALA A 1 167 ? 30.379 2.227 -33.281 1.00 93.56 167 ALA A CA 1
ATOM 1332 C C . ALA A 1 167 ? 30.118 1.282 -32.103 1.00 93.56 167 ALA A C 1
ATOM 1334 O O . ALA A 1 167 ? 30.077 1.697 -30.943 1.00 93.56 167 ALA A O 1
ATOM 1335 N N . LYS A 1 168 ? 29.964 -0.009 -32.409 1.00 91.44 168 LYS A N 1
ATOM 1336 C CA . LYS A 1 168 ? 29.736 -1.059 -31.406 1.00 91.44 168 LYS A CA 1
ATOM 1337 C C . LYS A 1 168 ? 30.991 -1.393 -30.599 1.00 91.44 168 LYS A C 1
ATOM 1339 O O . LYS A 1 168 ? 30.874 -1.784 -29.443 1.00 91.44 168 LYS A O 1
ATOM 1344 N N . SER A 1 169 ? 32.170 -1.251 -31.196 1.00 91.25 169 SER A N 1
ATOM 1345 C CA . SER A 1 169 ? 33.456 -1.466 -30.533 1.00 91.25 169 SER A CA 1
ATOM 1346 C C . SER A 1 169 ? 34.447 -0.357 -30.878 1.00 91.25 169 SER A C 1
ATOM 1348 O O . SER A 1 169 ? 34.213 0.441 -31.789 1.00 91.25 169 SER A O 1
ATOM 1350 N N . VAL A 1 170 ? 35.556 -0.306 -30.141 1.00 91.69 170 VAL A N 1
ATOM 1351 C CA . VAL A 1 170 ? 36.655 0.639 -30.381 1.00 91.69 170 VAL A CA 1
ATOM 1352 C C . VAL A 1 170 ? 37.345 0.358 -31.719 1.00 91.69 170 VAL A C 1
ATOM 1354 O O . VAL A 1 170 ? 37.718 1.275 -32.430 1.00 91.69 170 VAL A O 1
ATOM 1357 N N . GLU A 1 171 ? 37.487 -0.902 -32.111 1.00 90.56 171 GLU A N 1
ATOM 1358 C CA . GLU A 1 171 ? 38.138 -1.300 -33.366 1.00 90.56 171 GLU A CA 1
ATOM 1359 C C . GLU A 1 171 ? 37.313 -0.871 -34.583 1.00 90.56 171 GLU A C 1
ATOM 1361 O O . GLU A 1 171 ? 37.855 -0.479 -35.618 1.00 90.56 171 GLU A O 1
ATOM 1366 N N . ASP A 1 172 ? 35.985 -0.897 -34.453 1.00 89.12 172 ASP A N 1
ATOM 1367 C CA . ASP A 1 172 ? 35.094 -0.430 -35.508 1.00 89.12 172 ASP A CA 1
ATOM 1368 C C . ASP A 1 172 ? 35.241 1.075 -35.766 1.00 89.12 172 ASP A C 1
ATOM 1370 O O . ASP A 1 172 ? 34.956 1.520 -36.880 1.00 89.12 172 ASP A O 1
ATOM 1374 N N . THR A 1 173 ? 35.715 1.868 -34.795 1.00 89.94 173 THR A N 1
ATOM 1375 C CA . THR A 1 173 ? 35.905 3.308 -35.008 1.00 89.94 173 THR A CA 1
ATOM 1376 C C . THR A 1 173 ? 37.067 3.618 -35.949 1.00 89.94 173 THR A C 1
ATOM 1378 O O . THR A 1 173 ? 36.990 4.604 -36.679 1.00 89.94 173 THR A O 1
ATOM 1381 N N . ASP A 1 174 ? 38.103 2.772 -36.000 1.00 85.50 174 ASP A N 1
ATOM 1382 C CA . ASP A 1 174 ? 39.344 3.051 -36.745 1.00 85.50 174 ASP A CA 1
ATOM 1383 C C . ASP A 1 174 ? 39.111 3.217 -38.253 1.00 85.50 174 ASP A C 1
ATOM 1385 O O . ASP A 1 174 ? 39.802 3.979 -38.925 1.00 85.50 174 ASP A O 1
ATOM 1389 N N . ARG A 1 175 ? 38.100 2.529 -38.792 1.00 79.06 175 ARG A N 1
ATOM 1390 C CA . ARG A 1 175 ? 37.723 2.600 -40.214 1.00 79.06 175 ARG A CA 1
ATOM 1391 C C . ARG A 1 175 ? 36.643 3.651 -40.505 1.00 79.06 175 ARG A C 1
ATOM 1393 O O . ARG A 1 175 ? 36.250 3.806 -41.657 1.00 79.06 175 ARG A O 1
ATOM 1400 N N . LYS A 1 176 ? 36.141 4.336 -39.471 1.00 77.62 176 LYS A N 1
ATOM 1401 C CA . LYS A 1 176 ? 34.963 5.226 -39.519 1.00 77.62 176 LYS A CA 1
ATOM 1402 C C . LYS A 1 176 ? 35.265 6.661 -39.077 1.00 77.62 176 LYS A C 1
ATOM 1404 O O . LYS A 1 176 ? 34.494 7.578 -39.357 1.00 77.62 176 LYS A O 1
ATOM 1409 N N . ALA A 1 177 ? 36.382 6.880 -38.390 1.00 72.81 177 ALA A N 1
ATOM 1410 C CA . ALA A 1 177 ? 36.767 8.178 -37.856 1.00 72.81 177 ALA A CA 1
ATOM 1411 C C . ALA A 1 177 ? 37.241 9.139 -38.961 1.00 72.81 177 ALA A C 1
ATOM 1413 O O . ALA A 1 177 ? 38.411 9.173 -39.333 1.00 72.81 177 ALA A O 1
ATOM 1414 N N . CYS A 1 178 ? 36.328 9.960 -39.481 1.00 63.59 178 CYS A N 1
ATOM 1415 C CA . CYS A 1 178 ? 36.636 10.869 -40.590 1.00 63.59 178 CYS A CA 1
ATOM 1416 C C . CYS A 1 178 ? 37.040 12.294 -40.164 1.00 63.59 178 CYS A C 1
ATOM 1418 O O . CYS A 1 178 ? 37.525 13.051 -41.005 1.00 63.59 178 CYS A O 1
ATOM 1420 N N . ALA A 1 179 ? 36.769 12.710 -38.919 1.00 60.72 179 ALA A N 1
ATOM 1421 C CA . ALA A 1 179 ? 36.837 14.116 -38.473 1.00 60.72 179 ALA A CA 1
ATOM 1422 C C . ALA A 1 179 ? 37.863 14.397 -37.357 1.00 60.72 179 ALA A C 1
ATOM 1424 O O . ALA A 1 179 ? 37.983 15.531 -36.904 1.00 60.72 179 ALA A O 1
ATOM 1425 N N . GLY A 1 180 ? 38.589 13.373 -36.918 1.00 66.81 180 GLY A N 1
ATOM 1426 C CA . GLY A 1 180 ? 39.576 13.443 -35.847 1.00 66.81 180 GLY A CA 1
ATOM 1427 C C . GLY A 1 180 ? 39.848 12.040 -35.324 1.00 66.81 180 GLY A C 1
ATOM 1428 O O . GLY A 1 180 ? 38.926 11.234 -35.219 1.00 66.81 180 GLY A O 1
ATOM 1429 N N . THR A 1 181 ? 41.105 11.732 -35.032 1.00 80.94 181 THR A N 1
ATOM 1430 C CA . THR A 1 181 ? 41.525 10.409 -34.560 1.00 80.94 181 THR A CA 1
ATOM 1431 C C . THR A 1 181 ? 42.356 10.532 -33.288 1.00 80.94 181 THR A C 1
ATOM 1433 O O . THR A 1 181 ? 42.785 11.618 -32.895 1.00 80.94 181 THR A O 1
ATOM 1436 N N . GLY A 1 182 ? 42.570 9.399 -32.620 1.00 88.38 182 GLY A N 1
ATOM 1437 C CA . GLY A 1 182 ? 43.490 9.300 -31.484 1.00 88.38 182 GLY A CA 1
ATOM 1438 C C . GLY A 1 182 ? 42.846 9.320 -30.097 1.00 88.38 182 GLY A C 1
ATOM 1439 O O . GLY A 1 182 ? 43.511 8.911 -29.148 1.00 88.38 182 GLY A O 1
ATOM 1440 N N . TRP A 1 183 ? 41.571 9.700 -29.954 1.00 94.69 183 TRP A N 1
ATOM 1441 C CA . TRP A 1 183 ? 40.830 9.607 -28.688 1.00 94.69 183 TRP A CA 1
ATOM 1442 C C . TRP A 1 183 ? 39.489 8.908 -28.860 1.00 94.69 183 TRP A C 1
ATOM 1444 O O . TRP A 1 183 ? 38.798 9.122 -29.850 1.00 94.69 183 TRP A O 1
ATOM 1454 N N . ILE A 1 184 ? 39.122 8.098 -27.873 1.00 95.62 184 ILE A N 1
ATOM 1455 C CA . ILE A 1 184 ? 37.836 7.417 -27.769 1.00 95.62 184 ILE A CA 1
ATOM 1456 C C . ILE A 1 184 ? 36.982 8.112 -26.721 1.00 95.62 184 ILE A C 1
ATOM 1458 O O . ILE A 1 184 ? 37.456 8.430 -25.630 1.00 95.62 184 ILE A O 1
ATOM 1462 N N . VAL A 1 185 ? 35.712 8.304 -27.059 1.00 95.94 185 VAL A N 1
ATOM 1463 C CA . VAL A 1 185 ? 34.628 8.652 -26.147 1.00 95.94 185 VAL A CA 1
ATOM 1464 C C . VAL A 1 185 ? 33.734 7.421 -26.030 1.00 95.94 185 VAL A C 1
ATOM 1466 O O . VAL A 1 185 ? 33.193 6.950 -27.029 1.00 95.94 185 VAL A O 1
ATOM 1469 N N . GLU A 1 186 ? 33.604 6.886 -24.820 1.00 95.50 186 GLU A N 1
ATOM 1470 C CA . GLU A 1 186 ? 32.687 5.789 -24.504 1.00 95.50 186 GLU A CA 1
ATOM 1471 C C . GLU A 1 186 ? 31.375 6.380 -23.989 1.00 95.50 186 GLU A C 1
ATOM 1473 O O . GLU A 1 186 ? 31.384 7.225 -23.086 1.00 95.50 186 GLU A O 1
ATOM 1478 N N . LEU A 1 187 ? 30.251 5.969 -24.574 1.00 94.38 187 LEU A N 1
ATOM 1479 C CA . LEU A 1 187 ? 28.936 6.533 -24.281 1.00 94.38 187 LEU A CA 1
ATOM 1480 C C . LEU A 1 187 ? 27.926 5.450 -23.941 1.00 94.38 187 LEU A C 1
ATOM 1482 O O . LEU A 1 187 ? 27.910 4.399 -24.567 1.00 94.38 187 LEU A O 1
ATOM 1486 N N . SER A 1 188 ? 27.020 5.772 -23.025 1.00 91.88 188 SER A N 1
ATOM 1487 C CA . SER A 1 188 ? 25.744 5.079 -22.861 1.00 91.88 188 SER A CA 1
ATOM 1488 C C . SER A 1 188 ? 24.692 5.792 -23.708 1.00 91.88 188 SER A C 1
ATOM 1490 O O . SER A 1 188 ? 24.474 6.995 -23.537 1.00 91.88 188 SER A O 1
ATOM 1492 N N . VAL A 1 189 ? 24.056 5.078 -24.640 1.00 91.88 189 VAL A N 1
ATOM 1493 C CA . VAL A 1 189 ? 23.096 5.651 -25.592 1.00 91.88 189 VAL A CA 1
ATOM 1494 C C . VAL A 1 189 ? 21.722 4.996 -25.491 1.00 91.88 189 VAL A C 1
ATOM 1496 O O . VAL A 1 189 ? 21.566 3.781 -25.579 1.00 91.88 189 VAL A O 1
ATOM 1499 N N . ARG A 1 190 ? 20.685 5.825 -25.355 1.00 90.81 190 ARG A N 1
ATOM 1500 C CA . ARG A 1 190 ? 19.274 5.417 -25.354 1.00 90.81 190 ARG A CA 1
ATOM 1501 C C . ARG A 1 190 ? 18.703 5.461 -26.767 1.00 90.81 190 ARG A C 1
ATOM 1503 O O . ARG A 1 190 ? 18.243 6.509 -27.233 1.00 90.81 190 ARG A O 1
ATOM 1510 N N . MET A 1 191 ? 18.711 4.311 -27.433 1.00 89.50 191 MET A N 1
ATOM 1511 C CA . MET A 1 191 ? 18.299 4.194 -28.834 1.00 89.50 191 MET A CA 1
ATOM 1512 C C . MET A 1 191 ? 16.788 4.402 -29.030 1.00 89.50 191 MET A C 1
ATOM 1514 O O . MET A 1 191 ? 16.390 5.020 -30.015 1.00 89.50 191 MET A O 1
ATOM 1518 N N . GLY A 1 192 ? 15.930 3.985 -28.091 1.00 88.69 192 GLY A N 1
ATOM 1519 C CA . GLY A 1 192 ? 14.477 4.073 -28.274 1.00 88.69 192 GLY A CA 1
ATOM 1520 C C . GLY A 1 192 ? 13.995 3.235 -29.466 1.00 88.69 192 GLY A C 1
ATOM 1521 O O . GLY A 1 192 ? 14.465 2.119 -29.675 1.00 88.69 192 GLY A O 1
ATOM 1522 N N . ARG A 1 193 ? 13.046 3.749 -30.257 1.00 87.94 193 ARG A N 1
ATOM 1523 C CA . ARG A 1 193 ? 12.604 3.097 -31.500 1.00 87.94 193 ARG A CA 1
ATOM 1524 C C . ARG A 1 193 ? 13.651 3.289 -32.590 1.00 87.94 193 ARG A C 1
ATOM 1526 O O . ARG A 1 193 ? 13.954 4.416 -32.972 1.00 87.94 193 ARG A O 1
ATOM 1533 N N . ILE A 1 194 ? 14.169 2.187 -33.106 1.00 92.94 194 ILE A N 1
ATOM 1534 C CA . ILE A 1 194 ? 15.259 2.185 -34.078 1.00 92.94 194 ILE A CA 1
ATOM 1535 C C . ILE A 1 194 ? 14.702 2.047 -35.492 1.00 92.94 194 ILE A C 1
ATOM 1537 O O . ILE A 1 194 ? 13.904 1.148 -35.755 1.00 92.94 194 ILE A O 1
ATOM 1541 N N . MET A 1 195 ? 15.167 2.904 -36.396 1.00 94.50 195 MET A N 1
ATOM 1542 C CA . MET A 1 195 ? 15.045 2.701 -37.837 1.00 94.50 195 MET A CA 1
ATOM 1543 C C . MET A 1 195 ? 16.309 2.009 -38.360 1.00 94.50 195 MET A C 1
ATOM 1545 O O . MET A 1 195 ? 17.418 2.429 -38.039 1.00 94.50 195 MET A O 1
ATOM 1549 N N . GLU A 1 196 ? 16.166 0.965 -39.170 1.00 94.62 196 GLU A N 1
ATOM 1550 C CA . GLU A 1 196 ? 17.309 0.290 -39.792 1.00 94.62 196 GLU A CA 1
ATOM 1551 C C . GLU A 1 196 ? 17.543 0.816 -41.214 1.00 94.62 196 GLU A C 1
ATOM 1553 O O . GLU A 1 196 ? 16.615 0.862 -42.021 1.00 94.62 196 GLU A O 1
ATOM 1558 N N . LEU A 1 197 ? 18.791 1.168 -41.536 1.00 93.00 197 LEU A N 1
ATOM 1559 C CA . LEU A 1 197 ? 19.230 1.520 -42.885 1.00 93.00 197 LEU A CA 1
ATOM 1560 C C . LEU A 1 197 ? 20.274 0.521 -43.395 1.00 93.00 197 LEU A C 1
ATOM 1562 O O . LEU A 1 197 ? 21.275 0.243 -42.733 1.00 93.00 197 LEU A O 1
ATOM 1566 N N . LYS A 1 198 ? 20.076 0.030 -44.622 1.00 89.19 198 LYS A N 1
ATOM 1567 C CA . LYS A 1 198 ? 21.017 -0.887 -45.296 1.00 89.19 198 LYS A CA 1
ATOM 1568 C C . LYS A 1 198 ? 22.067 -0.172 -46.155 1.00 89.19 198 LYS A C 1
ATOM 1570 O O . LYS A 1 198 ? 23.030 -0.799 -46.585 1.00 89.19 198 LYS A O 1
ATOM 1575 N N . GLY A 1 199 ? 21.891 1.125 -46.405 1.00 85.88 199 GLY A N 1
ATOM 1576 C CA . GLY A 1 199 ? 22.761 1.948 -47.247 1.00 85.88 199 GLY A CA 1
ATOM 1577 C C . GLY A 1 199 ? 22.672 3.428 -46.878 1.00 85.88 199 GLY A C 1
ATOM 1578 O O . GLY A 1 199 ? 21.891 3.798 -46.001 1.00 85.88 199 GLY A O 1
ATOM 1579 N N . ALA A 1 200 ? 23.497 4.256 -47.525 1.00 85.81 200 ALA A N 1
ATOM 1580 C CA . ALA A 1 200 ? 23.527 5.693 -47.270 1.00 85.81 200 ALA A CA 1
ATOM 1581 C C . ALA A 1 200 ? 22.247 6.350 -47.773 1.00 85.81 200 ALA A C 1
ATOM 1583 O O . ALA A 1 200 ? 21.885 6.205 -48.939 1.00 85.81 200 ALA A O 1
ATOM 1584 N N . ASP A 1 201 ? 21.619 7.128 -46.906 1.00 89.19 201 ASP A N 1
ATOM 1585 C CA . ASP A 1 201 ? 20.549 8.035 -47.269 1.00 89.19 201 ASP A CA 1
ATOM 1586 C C . ASP A 1 201 ? 20.691 9.312 -46.433 1.00 89.19 201 ASP A C 1
ATOM 1588 O O . ASP A 1 201 ? 20.205 9.450 -45.307 1.00 89.19 201 ASP A O 1
ATOM 1592 N N . HIS A 1 202 ? 21.411 10.266 -47.022 1.00 90.12 202 HIS A N 1
ATOM 1593 C CA . HIS A 1 202 ? 21.739 11.552 -46.416 1.00 90.12 202 HIS A CA 1
ATOM 1594 C C . HIS A 1 202 ? 20.502 12.413 -46.123 1.00 90.12 202 HIS A C 1
ATOM 1596 O O . HIS A 1 202 ? 20.612 13.421 -45.426 1.00 90.12 202 HIS A O 1
ATOM 1602 N N . GLN A 1 203 ? 19.327 12.045 -46.647 1.00 90.50 203 GLN A N 1
ATOM 1603 C CA . GLN A 1 203 ? 18.111 12.821 -46.460 1.00 90.50 203 GLN A CA 1
ATOM 1604 C C . GLN A 1 203 ? 17.477 12.621 -45.082 1.00 90.50 203 GLN A C 1
ATOM 1606 O O . GLN A 1 203 ? 16.625 13.439 -44.723 1.00 90.50 203 GLN A O 1
ATOM 1611 N N . TRP A 1 204 ? 17.859 11.583 -44.325 1.00 91.44 204 TRP A N 1
ATOM 1612 C CA . TRP A 1 204 ? 17.325 11.292 -42.989 1.00 91.44 204 TRP A CA 1
ATOM 1613 C C . TRP A 1 204 ? 17.859 12.251 -41.928 1.00 91.44 204 TRP A C 1
ATOM 1615 O O . TRP A 1 204 ? 18.796 11.959 -41.197 1.00 91.44 204 TRP A O 1
ATOM 1625 N N . THR A 1 205 ? 17.227 13.413 -41.809 1.00 91.62 205 THR A N 1
ATOM 1626 C CA . THR A 1 205 ? 17.451 14.313 -40.674 1.00 91.62 205 THR A CA 1
ATOM 1627 C C . THR A 1 205 ? 16.742 13.794 -39.422 1.00 91.62 205 THR A C 1
ATOM 1629 O O . THR A 1 205 ? 15.764 13.046 -39.505 1.00 91.62 205 THR A O 1
ATOM 1632 N N . GLY A 1 206 ? 17.169 14.257 -38.245 1.00 91.94 206 GLY A N 1
ATOM 1633 C CA . GLY A 1 206 ? 16.513 13.908 -36.980 1.00 91.94 206 GLY A CA 1
ATOM 1634 C C . GLY A 1 206 ? 15.022 14.251 -36.921 1.00 91.94 206 GLY A C 1
ATOM 1635 O O . GLY A 1 206 ? 14.262 13.582 -36.222 1.00 91.94 206 GLY A O 1
ATOM 1636 N N . GLU A 1 207 ? 14.584 15.266 -37.669 1.00 94.19 207 GLU A N 1
ATOM 1637 C CA . GLU A 1 207 ? 13.168 15.614 -37.816 1.00 94.19 207 GLU A CA 1
ATOM 1638 C C . GLU A 1 207 ? 12.404 14.551 -38.605 1.00 94.19 207 GLU A C 1
ATOM 1640 O O . GLU A 1 207 ? 11.352 14.103 -38.155 1.00 94.19 207 GLU A O 1
ATOM 1645 N N . LYS A 1 208 ? 12.952 14.085 -39.735 1.00 95.38 208 LYS A N 1
ATOM 1646 C CA . LYS A 1 208 ? 12.320 13.041 -40.553 1.00 95.38 208 LYS A CA 1
ATOM 1647 C C . LYS A 1 208 ? 12.283 11.692 -39.845 1.00 95.38 208 LYS A C 1
ATOM 1649 O O . LYS A 1 208 ? 11.256 11.023 -39.889 1.00 95.38 208 LYS A O 1
ATOM 1654 N N . VAL A 1 209 ? 13.359 11.322 -39.148 1.00 95.81 209 VAL A N 1
ATOM 1655 C CA . VAL A 1 209 ? 13.404 10.094 -38.333 1.00 95.81 209 VAL A CA 1
ATOM 1656 C C . VAL A 1 209 ? 12.298 10.122 -37.273 1.00 95.81 209 VAL A C 1
ATOM 1658 O O . VAL A 1 209 ? 11.545 9.160 -37.128 1.00 95.81 209 VAL A O 1
ATOM 1661 N N . ARG A 1 210 ? 12.123 11.265 -36.600 1.00 94.88 210 ARG A N 1
ATOM 1662 C CA . ARG A 1 210 ? 11.063 11.460 -35.603 1.00 94.88 210 ARG A CA 1
ATOM 1663 C C . ARG A 1 210 ? 9.664 11.462 -36.206 1.00 94.88 210 ARG A C 1
ATOM 1665 O O . ARG A 1 210 ? 8.769 10.843 -35.636 1.00 94.88 210 ARG A O 1
ATOM 1672 N N . ALA A 1 211 ? 9.478 12.123 -37.348 1.00 96.38 211 ALA A N 1
ATOM 1673 C CA . ALA A 1 211 ? 8.209 12.147 -38.074 1.00 96.38 211 ALA A CA 1
ATOM 1674 C C . ALA A 1 211 ? 7.791 10.743 -38.544 1.00 96.38 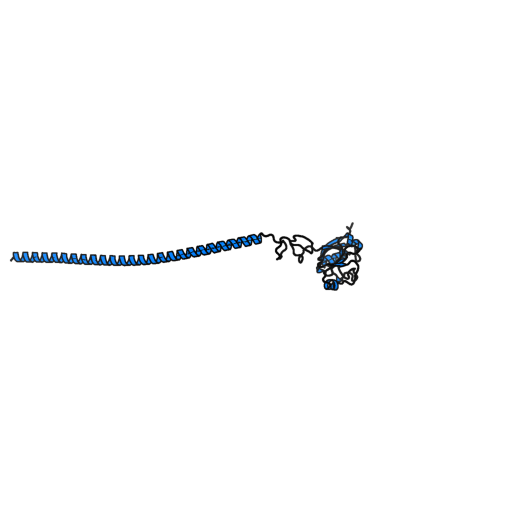211 ALA A C 1
ATOM 1676 O O . ALA A 1 211 ? 6.609 10.415 -38.509 1.00 96.38 211 ALA A O 1
ATOM 1677 N N . ALA A 1 212 ? 8.758 9.889 -38.891 1.00 95.50 212 ALA A N 1
ATOM 1678 C CA . ALA A 1 212 ? 8.542 8.479 -39.212 1.00 95.50 212 ALA A CA 1
ATOM 1679 C C . ALA A 1 212 ? 8.280 7.590 -37.975 1.00 95.50 212 ALA A C 1
ATOM 1681 O O . ALA A 1 212 ? 8.056 6.391 -38.114 1.00 95.50 212 ALA A O 1
ATOM 1682 N N . GLY A 1 213 ? 8.283 8.154 -36.762 1.00 94.06 213 GLY A N 1
ATOM 1683 C CA . GLY A 1 213 ? 8.005 7.422 -35.527 1.00 94.06 213 GLY A CA 1
ATOM 1684 C C . GLY A 1 213 ? 9.218 6.712 -34.927 1.00 94.06 213 GLY A C 1
ATOM 1685 O O . GLY A 1 213 ? 9.040 5.837 -34.079 1.00 94.06 213 GLY A O 1
ATOM 1686 N N . TYR A 1 214 ? 10.431 7.094 -35.317 1.00 95.31 214 TYR A N 1
ATOM 1687 C CA . TYR A 1 214 ? 11.675 6.554 -34.781 1.00 95.31 214 TYR A CA 1
ATOM 1688 C C . TYR A 1 214 ? 12.435 7.598 -33.961 1.00 95.31 214 TYR A C 1
ATOM 1690 O O . TYR A 1 214 ? 12.155 8.793 -33.989 1.00 95.31 214 TYR A O 1
ATOM 1698 N N . ASP A 1 215 ? 13.393 7.127 -33.182 1.00 94.19 215 ASP A N 1
ATOM 1699 C CA . ASP A 1 215 ? 14.183 7.921 -32.248 1.00 94.19 215 ASP A CA 1
ATOM 1700 C C . ASP A 1 215 ? 15.672 7.957 -32.631 1.00 94.19 215 ASP A C 1
ATOM 1702 O O . ASP A 1 215 ? 16.390 8.904 -32.298 1.00 94.19 215 ASP A O 1
ATOM 1706 N N . SER A 1 216 ? 16.131 6.914 -33.318 1.00 95.06 216 SER A N 1
ATOM 1707 C CA . SER A 1 216 ? 17.518 6.691 -33.712 1.00 95.06 216 SER A CA 1
ATOM 1708 C C . SER A 1 216 ? 17.590 5.822 -34.964 1.00 95.06 216 SER A C 1
ATOM 1710 O O . SER A 1 216 ? 16.588 5.249 -35.405 1.00 95.06 216 SER A O 1
ATOM 1712 N N . VAL A 1 217 ? 18.789 5.723 -35.530 1.00 95.88 217 VAL A N 1
ATOM 1713 C CA . VAL A 1 217 ? 19.072 4.882 -36.691 1.00 95.88 217 VAL A CA 1
ATOM 1714 C C . VAL A 1 217 ? 20.163 3.875 -36.351 1.00 95.88 217 VAL A C 1
ATOM 1716 O O . VAL A 1 217 ? 21.133 4.209 -35.671 1.00 95.88 217 VAL A O 1
ATOM 1719 N N . ILE A 1 218 ? 20.019 2.651 -36.855 1.00 94.81 218 ILE A N 1
ATOM 1720 C CA . ILE A 1 218 ? 21.123 1.700 -36.983 1.00 94.81 218 ILE A CA 1
ATOM 1721 C C . ILE A 1 218 ? 21.421 1.507 -38.464 1.00 94.81 218 ILE A C 1
ATOM 1723 O O . ILE A 1 218 ? 20.519 1.247 -39.257 1.00 94.81 218 ILE A O 1
ATOM 1727 N N . ILE A 1 219 ? 22.696 1.605 -38.828 1.00 92.38 219 ILE A N 1
ATOM 1728 C CA . ILE A 1 219 ? 23.176 1.295 -40.174 1.00 92.38 219 ILE A CA 1
ATOM 1729 C C . ILE A 1 219 ? 23.794 -0.102 -40.140 1.00 92.38 219 ILE A C 1
ATOM 1731 O O . ILE A 1 219 ? 24.749 -0.331 -39.398 1.00 92.38 219 ILE A O 1
ATOM 1735 N N . THR A 1 220 ? 23.260 -1.036 -40.929 1.00 89.31 220 THR A N 1
ATOM 1736 C CA . THR A 1 220 ? 23.688 -2.453 -40.985 1.00 89.31 220 THR A CA 1
ATOM 1737 C C . THR A 1 220 ? 24.416 -2.815 -42.286 1.00 89.31 220 THR A C 1
ATOM 1739 O O . THR A 1 220 ? 24.583 -3.990 -42.608 1.00 89.31 220 THR A O 1
ATOM 1742 N N . GLY A 1 221 ? 24.864 -1.808 -43.043 1.00 77.31 221 GLY A N 1
ATOM 1743 C CA . GLY A 1 221 ? 25.547 -1.982 -44.328 1.00 77.31 221 GLY A CA 1
ATOM 1744 C C . GLY A 1 221 ? 26.947 -2.612 -44.244 1.00 77.31 221 GLY A C 1
ATOM 1745 O O . GLY A 1 221 ? 27.460 -2.958 -43.179 1.00 77.31 221 GLY A O 1
ATOM 1746 N N . THR A 1 222 ? 27.613 -2.712 -45.398 1.00 67.56 222 THR A N 1
ATOM 1747 C CA . THR A 1 222 ? 28.907 -3.408 -45.579 1.00 67.56 222 THR A CA 1
ATOM 1748 C C . THR A 1 222 ? 30.064 -2.859 -44.739 1.00 67.56 222 THR A C 1
ATOM 1750 O O . THR A 1 222 ? 31.045 -3.563 -44.516 1.00 67.56 222 THR A O 1
ATOM 1753 N N . ASN A 1 223 ? 29.959 -1.626 -44.236 1.00 71.56 223 ASN A N 1
ATOM 1754 C CA . ASN A 1 223 ? 31.001 -0.974 -43.435 1.00 71.56 223 ASN A CA 1
ATOM 1755 C C . ASN A 1 223 ? 30.904 -1.284 -41.927 1.00 71.56 223 ASN A C 1
ATOM 1757 O O . ASN A 1 223 ? 31.661 -0.728 -41.129 1.00 71.56 223 ASN A O 1
ATOM 1761 N N . GLY A 1 224 ? 30.016 -2.202 -41.537 1.00 77.06 224 GLY A N 1
ATOM 1762 C CA . GLY A 1 224 ? 29.800 -2.615 -40.152 1.00 77.06 224 GLY A CA 1
ATOM 1763 C C . GLY A 1 224 ? 28.829 -1.702 -39.407 1.00 77.06 224 GLY A C 1
ATOM 1764 O O . GLY A 1 224 ? 28.579 -0.570 -39.811 1.00 77.06 224 GLY A O 1
ATOM 1765 N N . MET A 1 225 ? 28.322 -2.181 -38.273 1.00 88.06 225 MET A N 1
ATOM 1766 C CA . MET A 1 225 ? 27.218 -1.558 -37.537 1.00 88.06 225 MET A CA 1
ATOM 1767 C C . MET A 1 225 ? 27.554 -0.149 -37.022 1.00 88.06 225 MET A C 1
ATOM 1769 O O . MET A 1 225 ? 28.585 0.048 -36.373 1.00 88.06 225 MET A O 1
ATOM 1773 N N . GLU A 1 226 ? 26.689 0.828 -37.292 1.00 91.44 226 GLU A N 1
ATOM 1774 C CA . GLU A 1 226 ? 26.762 2.178 -36.713 1.00 91.44 226 GLU A CA 1
ATOM 1775 C C . GLU A 1 226 ? 25.441 2.565 -36.063 1.00 91.44 226 GLU A C 1
ATOM 1777 O O . GLU A 1 226 ? 24.366 2.208 -36.544 1.00 91.44 226 GLU A O 1
ATOM 1782 N N . PHE A 1 227 ? 25.540 3.333 -34.986 1.00 94.62 227 PHE A N 1
ATOM 1783 C CA . PHE A 1 227 ? 24.418 3.874 -34.236 1.00 94.62 227 PHE A CA 1
ATOM 1784 C C . PHE A 1 227 ? 24.385 5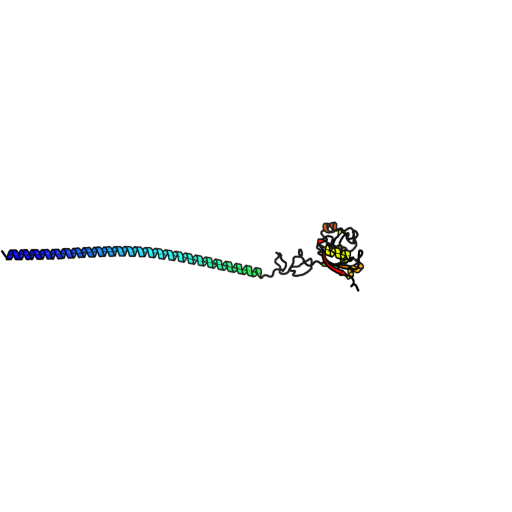.380 -34.437 1.00 94.62 227 PHE A C 1
ATOM 1786 O O . PHE A 1 227 ? 25.388 6.054 -34.198 1.00 94.62 227 PHE A O 1
ATOM 1793 N N . VAL A 1 228 ? 23.239 5.906 -34.856 1.00 95.56 228 VAL A N 1
ATOM 1794 C CA . VAL A 1 228 ? 23.054 7.336 -35.097 1.00 95.56 228 VAL A CA 1
ATOM 1795 C C . VAL A 1 228 ? 21.960 7.871 -34.191 1.00 95.56 228 VAL A C 1
ATOM 1797 O O . VAL A 1 228 ? 20.831 7.373 -34.190 1.00 95.56 228 VAL A O 1
ATOM 1800 N N . ILE A 1 229 ? 22.290 8.915 -33.436 1.00 95.88 229 ILE A N 1
ATOM 1801 C CA . ILE A 1 229 ? 21.323 9.669 -32.637 1.00 95.88 229 ILE A CA 1
ATOM 1802 C C . ILE A 1 229 ? 21.237 11.117 -33.104 1.00 95.88 229 ILE A C 1
ATOM 1804 O O . ILE A 1 229 ? 22.220 11.712 -33.546 1.00 95.88 229 ILE A O 1
ATOM 1808 N N . TYR A 1 230 ? 20.048 11.691 -32.944 1.00 96.06 230 TYR A N 1
ATOM 1809 C CA . TYR A 1 230 ? 19.743 13.066 -33.348 1.00 96.06 230 TYR A CA 1
ATOM 1810 C C . TYR A 1 230 ? 19.316 13.960 -32.180 1.00 96.06 230 TYR A C 1
ATOM 1812 O O . TYR A 1 230 ? 19.130 15.160 -32.352 1.00 96.06 230 TYR A O 1
ATOM 1820 N N . ASP A 1 231 ? 19.149 13.380 -30.990 1.00 94.56 231 ASP A N 1
ATOM 1821 C CA . ASP A 1 231 ? 18.895 14.106 -29.749 1.00 94.56 231 ASP A CA 1
ATOM 1822 C C . ASP A 1 231 ? 20.082 13.881 -28.804 1.00 94.56 231 ASP A C 1
ATOM 1824 O O . ASP A 1 231 ? 20.281 12.749 -28.347 1.00 94.56 231 ASP A O 1
ATOM 1828 N N . PRO A 1 232 ? 20.872 14.921 -28.484 1.00 93.50 232 PRO A N 1
ATOM 1829 C CA . PRO A 1 232 ? 22.042 14.770 -27.628 1.00 93.50 232 PRO A CA 1
ATOM 1830 C C . PRO A 1 232 ? 21.690 14.280 -26.218 1.00 93.50 232 PRO A C 1
ATOM 1832 O O . PRO A 1 232 ? 22.509 13.618 -25.586 1.00 93.50 232 PRO A O 1
ATOM 1835 N N . LYS A 1 233 ? 20.452 14.493 -25.741 1.00 91.62 233 LYS A N 1
ATOM 1836 C CA . LYS A 1 233 ? 19.987 13.996 -24.432 1.00 91.62 233 LYS A CA 1
ATOM 1837 C C . LYS A 1 233 ? 19.898 12.468 -24.366 1.00 91.62 233 LYS A C 1
ATOM 1839 O O . LYS A 1 233 ? 19.671 11.905 -23.291 1.00 91.62 233 LYS A O 1
ATOM 1844 N N . ARG A 1 234 ? 20.028 11.777 -25.501 1.00 91.12 234 ARG A N 1
ATOM 1845 C CA . ARG A 1 234 ? 20.046 10.311 -25.575 1.00 91.12 234 ARG A CA 1
ATOM 1846 C C . ARG A 1 234 ? 21.420 9.714 -25.322 1.00 91.12 234 ARG A C 1
ATOM 1848 O O . ARG A 1 234 ? 21.469 8.516 -25.080 1.00 91.12 234 ARG A O 1
ATOM 1855 N N . ALA A 1 235 ? 22.486 10.510 -25.339 1.00 92.88 235 ALA A N 1
ATOM 1856 C CA . ALA A 1 235 ? 23.830 10.058 -25.018 1.00 92.88 235 ALA A CA 1
ATOM 1857 C C . ALA A 1 235 ? 24.286 10.589 -23.659 1.00 92.88 235 ALA A C 1
ATOM 1859 O O . ALA A 1 235 ? 24.074 11.749 -23.310 1.00 92.88 235 ALA A O 1
ATOM 1860 N N . THR A 1 236 ? 24.975 9.741 -22.912 1.00 92.12 236 THR A N 1
ATOM 1861 C CA . THR A 1 236 ? 25.731 10.122 -21.723 1.00 92.12 236 THR A CA 1
ATOM 1862 C C . THR A 1 236 ? 27.167 9.676 -21.923 1.00 92.12 236 THR A C 1
ATOM 1864 O O . THR A 1 236 ? 27.420 8.492 -22.135 1.00 92.12 236 THR A O 1
ATOM 1867 N N . VAL A 1 237 ? 28.101 10.625 -21.888 1.00 93.94 237 VAL A N 1
ATOM 1868 C CA . VAL A 1 237 ? 29.534 10.321 -21.936 1.00 93.94 237 VAL A CA 1
ATOM 1869 C C . VAL A 1 237 ? 29.924 9.664 -20.618 1.00 93.94 237 VAL A C 1
ATOM 1871 O O . VAL A 1 237 ? 29.668 10.221 -19.554 1.00 93.94 237 VAL A O 1
ATOM 1874 N N . LEU A 1 238 ? 30.516 8.475 -20.692 1.00 92.56 238 LEU A N 1
ATOM 1875 C CA . LEU A 1 238 ? 30.958 7.722 -19.520 1.00 92.56 238 LEU A CA 1
ATOM 1876 C C . LEU A 1 238 ? 32.416 8.027 -19.187 1.00 92.56 238 LEU A C 1
ATOM 1878 O O . LEU A 1 238 ? 32.757 8.232 -18.027 1.00 92.56 238 LEU A O 1
ATOM 1882 N N . LYS A 1 239 ? 33.277 8.048 -20.209 1.00 94.50 239 LYS A N 1
ATOM 1883 C CA . LYS A 1 239 ? 34.706 8.368 -20.093 1.00 94.50 239 LYS A CA 1
ATOM 1884 C C . LYS A 1 239 ? 35.318 8.652 -21.462 1.00 94.50 239 LYS A C 1
ATOM 1886 O O . LYS A 1 239 ? 34.759 8.278 -22.496 1.00 94.50 239 LYS A O 1
ATOM 1891 N N . ARG A 1 240 ? 36.515 9.245 -21.456 1.00 95.12 240 ARG A N 1
ATOM 1892 C CA . ARG A 1 240 ? 37.382 9.370 -22.635 1.00 95.12 240 ARG A CA 1
ATOM 1893 C C . ARG A 1 240 ? 38.795 8.864 -22.368 1.00 95.12 240 ARG A C 1
ATOM 1895 O O . ARG A 1 240 ? 39.299 8.995 -21.256 1.00 95.12 240 ARG A O 1
ATOM 1902 N N . TYR A 1 241 ? 39.451 8.335 -23.393 1.00 95.56 241 TYR A N 1
ATOM 1903 C CA . TYR A 1 241 ? 40.826 7.837 -23.298 1.00 95.56 241 TYR A CA 1
ATOM 1904 C C . TYR A 1 241 ? 41.536 7.846 -24.663 1.00 95.56 241 TYR A C 1
ATOM 1906 O O . TYR A 1 241 ? 40.863 7.837 -25.696 1.00 95.56 241 TYR A O 1
ATOM 1914 N N . PRO A 1 242 ? 42.882 7.878 -24.709 1.00 94.19 242 PRO A N 1
ATOM 1915 C CA . PRO A 1 242 ? 43.630 7.723 -25.958 1.00 94.19 242 PRO A CA 1
ATOM 1916 C C . PRO A 1 242 ? 43.349 6.368 -26.630 1.00 94.19 242 PRO A C 1
ATOM 1918 O O . PRO A 1 242 ? 43.335 5.340 -25.958 1.00 94.19 242 PRO A O 1
ATOM 1921 N N . ARG A 1 243 ? 43.164 6.344 -27.958 1.00 89.81 243 ARG A N 1
ATOM 1922 C CA . ARG A 1 243 ? 42.952 5.105 -28.744 1.00 89.81 243 ARG A CA 1
ATOM 1923 C C . ARG A 1 243 ? 44.156 4.162 -28.675 1.00 89.81 243 ARG A C 1
ATOM 1925 O O . ARG A 1 243 ? 43.984 2.942 -28.674 1.00 89.81 243 ARG A O 1
ATOM 1932 N N . HIS A 1 244 ? 45.353 4.737 -28.646 1.00 83.06 244 HIS A N 1
ATOM 1933 C CA . HIS A 1 244 ? 46.609 4.033 -28.433 1.00 83.06 244 HIS A CA 1
ATOM 1934 C C . HIS A 1 244 ? 47.271 4.616 -27.183 1.00 83.06 244 HIS A C 1
ATOM 1936 O O . HIS A 1 244 ? 47.239 5.842 -27.019 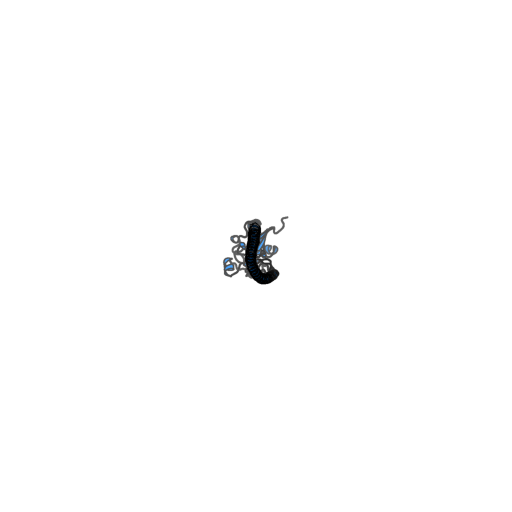1.00 83.06 244 HIS A O 1
ATOM 1942 N N . PRO A 1 245 ? 47.851 3.781 -26.304 1.00 60.59 245 PRO A N 1
ATOM 1943 C CA . PRO A 1 245 ? 48.663 4.269 -25.200 1.00 60.59 245 PRO A CA 1
ATOM 1944 C C . PRO A 1 245 ? 49.742 5.206 -25.744 1.00 60.59 245 PRO A C 1
ATOM 1946 O O . PRO A 1 245 ? 50.370 4.909 -26.760 1.00 60.59 245 PRO A O 1
ATOM 1949 N N . GLN A 1 246 ? 49.927 6.353 -25.097 1.00 54.09 246 GLN A N 1
ATOM 1950 C CA . GLN A 1 246 ? 51.082 7.197 -25.374 1.00 54.09 246 GLN A CA 1
ATOM 1951 C C . GLN A 1 246 ? 52.294 6.473 -24.779 1.00 54.09 246 GLN A C 1
ATOM 1953 O O . GLN A 1 246 ? 52.330 6.281 -23.564 1.00 54.09 246 GLN A O 1
ATOM 1958 N N . ASN A 1 247 ? 53.207 6.007 -25.636 1.00 40.97 247 ASN A N 1
ATOM 1959 C CA . ASN A 1 247 ? 54.560 5.642 -25.211 1.00 40.97 247 ASN A CA 1
ATOM 1960 C C . ASN A 1 247 ? 55.321 6.900 -24.796 1.00 40.97 247 ASN A C 1
ATOM 1962 O O . ASN A 1 247 ? 55.147 7.930 -25.492 1.00 40.97 247 ASN A O 1
#

Sequence (247 aa):
GLQNVLVSRALAVAAETNQLDNDTMRALQLALLKEHESHRRQCRELSSQLEQAKRTEKHLDDMLHDHRDRDKENKATIRSLRSRISELEEARRRPRCKAPDCERDHTVHYCKECNTTDSDHRSSKCPHGLIVYHQTSKESAQSSEKNGIDISKCRANGYAGQGFYAAKSVEDTDRKACAGTGWIVELSVRMGRIMELKGADHQWTGEKVRAAGYDSVIITGTNGMEFVIYDPKRATVLKRYPRHPQN

Foldseek 3Di:
DVVVVVVVVVVVVVVVVVVVVVVVVVVVVVVVVVVVVVVVVVVVVVVVVVVVVVVVVVVVVVVVVVVVVVVVVVVVVVVVVVVVVVVVVVVVVQQDQLAPPDPDPDNWDAAPQVRDIRDNHHVVPDPAAQKWKAFFAPVVLVCCQVPNDDLVPADQQPLQGRWDKTANDLVLNVLVVDHHHFKMWIKRFRFFFEDEDQTGDNVRACVNCVVVVGAWYWYPYPSHIMTTGRDRVRIDTPDMDTSDDDD

Radius of gyration: 57.12 Å; chains: 1; bounding box: 120×34×164 Å

pLDDT: mean 89.66, std 9.19, range [40.97, 98.69]

Organism: NCBI:txid1169539